Protein AF-A0AAN8U5T9-F1 (afdb_monomer_lite)

Organism: Solanum bulbocastanum (NCBI:txid147425)

Foldseek 3Di:
DLVVLLVQLADPALLSSLLSLVLLLVLLVLLLVLLVVQQVVLVVVDDVSNVVSLVVSLVVLVVVLVVLVVDVVSCVRCNSSSVSSSVNSNQLNPVPPCSVVVSVVVSVSSVVSSVVSSCCCPPVDHDALLVVLVVLLVVLVVLLVVVVVVCVVCVVVDLDDDDPVVVVVNVVSLCSLLPCLVVLVVSLNSNQSDAQDDPCGNPRVSVVSSVSSVVSNVSSVVVVVVVVVVVVVSVVVVVVVVVVVVD

InterPro domains:
  IPR020966 Aluminum-activated malate transporter [PF11744] (2-237)

Sequence (247 aa):
MAVLTVMVAFEYTAGATISKCLNIAFATALGVSLGIGAKYLAELCGKEGEPIILGFLVFILGALGTFTRFYPHMQRRYDYGCMFSVATFSLVTVSGDSYLELVKHRISTIMVSVATVMVISLVIRPVWAGKDLHNLIIANLEKLASFLDGFESEYFQAIGEVSKDEERGFLEAFKSVLGSKATEESLANFAWWEPANGPFRFNNPGKEYLKIGNLGRDCACHLHALSGHLKSKSKQCIKVSCFVHQN

Secondary structure (DSSP, 8-state):
-HHHHHHHH--SSHHHHHHHHHHHHHHHHHHHHHHHHHHHHHHHT-TTTHHHHHHHHHHHHHHHHHHHHH-HHHHHHHHHHHHHHHHHHHHHHHSGGGHHHHHHHHHHHHHHHHHHHHHIIIII-PPPHHHHHHHHHHHHHHHHHHHHHHHHHHHHH-SSPPPHHHHHHHHHHHHHHHHTHHHHHHHHHHTTSSPS-STTTT---HHHHHHHHHHHHHHHHHHHHHHHHHHHHHHHHHHHHHHHTT-

Structure (mmCIF, N/CA/C/O backbone):
data_AF-A0AAN8U5T9-F1
#
_entry.id   AF-A0AAN8U5T9-F1
#
loop_
_atom_site.group_PDB
_atom_site.id
_atom_site.type_symbol
_atom_site.label_atom_id
_atom_site.label_alt_id
_atom_site.label_comp_id
_atom_site.label_asym_id
_atom_site.label_entity_id
_atom_site.label_seq_id
_atom_site.pdbx_PDB_ins_code
_atom_site.Cartn_x
_atom_site.Cartn_y
_atom_site.Cartn_z
_atom_site.occupancy
_atom_site.B_iso_or_equiv
_atom_site.auth_seq_id
_atom_site.auth_comp_id
_atom_site.auth_asym_id
_atom_site.auth_atom_id
_atom_site.pdbx_PDB_model_num
ATOM 1 N N . MET A 1 1 ? -19.714 7.793 3.352 1.00 66.56 1 MET A N 1
ATOM 2 C CA . MET A 1 1 ? -18.635 6.853 3.736 1.00 66.56 1 MET A CA 1
ATOM 3 C C . MET A 1 1 ? -18.353 5.826 2.650 1.00 66.56 1 MET A C 1
ATOM 5 O O . MET A 1 1 ? -17.236 5.839 2.166 1.00 66.56 1 MET A O 1
ATOM 9 N N . ALA A 1 2 ? -19.334 5.031 2.198 1.00 76.19 2 ALA A N 1
ATOM 10 C CA . ALA A 1 2 ? -19.127 4.010 1.156 1.00 76.19 2 ALA A CA 1
ATOM 11 C C . ALA A 1 2 ? -18.393 4.530 -0.099 1.00 76.19 2 ALA A C 1
ATOM 13 O O . ALA A 1 2 ? -17.354 3.996 -0.463 1.00 76.19 2 ALA A O 1
ATOM 14 N N . VAL A 1 3 ? -18.859 5.636 -0.696 1.00 81.00 3 VAL A N 1
ATOM 15 C CA . VAL A 1 3 ? -18.236 6.230 -1.899 1.00 81.00 3 VAL A CA 1
ATOM 16 C C . VAL A 1 3 ? -16.777 6.642 -1.661 1.00 81.00 3 VAL A C 1
ATOM 18 O O . VAL A 1 3 ? -15.918 6.356 -2.487 1.00 81.00 3 VAL A O 1
ATOM 21 N N . LEU A 1 4 ? -16.472 7.248 -0.509 1.00 82.31 4 LEU A N 1
ATOM 22 C CA . LEU A 1 4 ? -15.102 7.638 -0.151 1.00 82.31 4 LEU A CA 1
ATOM 23 C C . LEU A 1 4 ? -14.209 6.410 0.060 1.00 82.31 4 LEU A C 1
ATOM 25 O O . LEU A 1 4 ? -13.066 6.403 -0.381 1.00 82.31 4 LEU A O 1
ATOM 29 N N . THR A 1 5 ? -14.728 5.355 0.694 1.00 83.06 5 THR A N 1
ATOM 30 C CA . THR A 1 5 ? -14.001 4.091 0.870 1.00 83.06 5 THR A CA 1
ATOM 31 C C . THR A 1 5 ? -13.710 3.432 -0.472 1.00 83.06 5 THR A C 1
ATOM 33 O O . THR A 1 5 ? -12.589 2.985 -0.677 1.00 83.06 5 THR A O 1
ATOM 36 N N . VAL A 1 6 ? -14.673 3.428 -1.398 1.00 81.75 6 VAL A N 1
ATOM 37 C CA . VAL A 1 6 ? -14.486 2.916 -2.763 1.00 81.75 6 VAL A CA 1
ATOM 38 C C . VAL A 1 6 ? -13.408 3.711 -3.499 1.00 81.75 6 VAL A C 1
ATOM 40 O O . VAL A 1 6 ? -12.468 3.115 -4.012 1.00 81.75 6 VAL A O 1
ATOM 43 N N . MET A 1 7 ? -13.492 5.046 -3.491 1.00 83.69 7 MET A N 1
ATOM 44 C CA . MET A 1 7 ? -12.503 5.915 -4.142 1.00 83.69 7 MET A CA 1
ATOM 45 C C . MET A 1 7 ? -11.089 5.738 -3.571 1.00 83.69 7 MET A C 1
ATOM 47 O O . MET A 1 7 ? -10.121 5.790 -4.318 1.00 83.69 7 MET A O 1
ATOM 51 N N . VAL A 1 8 ? -10.960 5.522 -2.258 1.00 82.44 8 VAL A N 1
ATOM 52 C CA . VAL A 1 8 ? -9.659 5.326 -1.592 1.00 82.44 8 VAL A CA 1
ATOM 53 C C . VAL A 1 8 ? -9.103 3.909 -1.795 1.00 82.44 8 VAL A C 1
ATOM 55 O O . VAL A 1 8 ? -7.883 3.729 -1.858 1.00 82.44 8 VAL A O 1
ATOM 58 N N . ALA A 1 9 ? -9.979 2.903 -1.863 1.00 81.19 9 ALA A N 1
ATOM 59 C CA . ALA A 1 9 ? -9.600 1.499 -2.002 1.00 81.19 9 ALA A CA 1
ATOM 60 C C . ALA A 1 9 ? -9.268 1.106 -3.446 1.00 81.19 9 ALA A C 1
ATOM 62 O O . ALA A 1 9 ? -8.463 0.197 -3.646 1.00 81.19 9 ALA A O 1
ATOM 63 N N . PHE A 1 10 ? -9.885 1.765 -4.430 1.00 83.31 10 PHE A N 1
ATOM 64 C CA . PHE A 1 10 ? -9.654 1.478 -5.839 1.00 83.31 10 PHE A CA 1
ATOM 65 C C . PHE A 1 10 ? -8.235 1.881 -6.249 1.00 83.31 10 PHE A C 1
ATOM 67 O O . PHE A 1 10 ? -7.798 3.009 -6.022 1.00 83.31 10 PHE A O 1
ATOM 74 N N . GLU A 1 11 ? -7.520 0.943 -6.856 1.00 87.31 11 GLU A N 1
ATOM 75 C CA . GLU A 1 11 ? -6.171 1.131 -7.370 1.00 87.31 11 GLU A CA 1
ATOM 76 C C . GLU A 1 11 ? -6.072 0.627 -8.804 1.00 87.31 11 GLU A C 1
ATOM 78 O O . GLU A 1 11 ? -6.889 -0.176 -9.255 1.00 87.31 11 GLU A O 1
ATOM 83 N N . TYR A 1 12 ? -5.047 1.098 -9.515 1.00 84.94 12 TYR A N 1
ATOM 84 C CA . TYR A 1 12 ? -4.864 0.766 -10.928 1.00 84.94 12 TYR A CA 1
ATOM 85 C C . TYR A 1 12 ? -4.621 -0.733 -11.155 1.00 84.94 12 TYR A C 1
ATOM 87 O O . TYR A 1 12 ? -5.159 -1.299 -12.102 1.00 84.94 12 TYR A O 1
ATOM 95 N N . THR A 1 13 ? -3.846 -1.385 -10.280 1.00 86.12 13 THR A N 1
ATOM 96 C CA . THR A 1 13 ? -3.567 -2.827 -10.371 1.00 86.12 13 THR A CA 1
ATOM 97 C C . THR A 1 13 ? -4.424 -3.636 -9.399 1.00 86.12 13 THR A C 1
ATOM 99 O O . THR A 1 13 ? -4.780 -3.182 -8.302 1.00 86.12 13 THR A O 1
ATOM 102 N N . ALA A 1 14 ? -4.726 -4.878 -9.780 1.00 87.62 14 ALA A N 1
ATOM 103 C CA . ALA A 1 14 ? -5.458 -5.823 -8.945 1.00 87.62 14 ALA A CA 1
ATOM 104 C C . ALA A 1 14 ? -4.719 -6.088 -7.623 1.00 87.62 14 ALA A C 1
ATOM 106 O O . ALA A 1 14 ? -5.323 -6.003 -6.553 1.00 87.62 14 ALA A O 1
ATOM 107 N N . GLY A 1 15 ? -3.403 -6.322 -7.673 1.00 86.62 15 GLY A N 1
ATOM 108 C CA . GLY A 1 15 ? -2.585 -6.553 -6.480 1.00 86.62 15 GLY A CA 1
ATOM 109 C C . GLY A 1 15 ? -2.566 -5.374 -5.501 1.00 86.62 15 GLY A C 1
ATOM 110 O O . GLY A 1 15 ? -2.714 -5.566 -4.291 1.00 86.62 15 GLY A O 1
ATOM 111 N N . ALA A 1 16 ? -2.453 -4.140 -6.005 1.00 88.19 16 ALA A N 1
ATOM 112 C CA . ALA A 1 16 ? -2.521 -2.941 -5.167 1.00 88.19 16 ALA A CA 1
ATOM 113 C C . ALA A 1 16 ? -3.902 -2.779 -4.521 1.00 88.19 16 ALA A C 1
ATOM 115 O O . ALA A 1 16 ? -3.993 -2.502 -3.321 1.00 88.19 16 ALA A O 1
ATOM 116 N N . THR A 1 17 ? -4.965 -3.033 -5.289 1.00 90.00 17 THR A N 1
ATOM 117 C CA . THR A 1 17 ? -6.346 -2.997 -4.794 1.00 90.00 17 THR A CA 1
ATOM 118 C C . THR A 1 17 ? -6.545 -4.002 -3.659 1.00 90.00 17 THR A C 1
ATOM 120 O O . THR A 1 17 ? -7.049 -3.637 -2.596 1.00 90.00 17 THR A O 1
ATOM 123 N N . ILE A 1 18 ? -6.106 -5.255 -3.839 1.00 88.44 18 ILE A N 1
ATOM 124 C CA . ILE A 1 18 ? -6.216 -6.312 -2.821 1.00 88.44 18 ILE A CA 1
ATOM 125 C C . ILE A 1 18 ? -5.456 -5.922 -1.554 1.00 88.44 18 ILE A C 1
ATOM 127 O O . ILE A 1 18 ? -6.021 -5.968 -0.460 1.00 88.44 18 ILE A O 1
ATOM 131 N N . SER A 1 19 ? -4.195 -5.499 -1.689 1.00 88.31 19 SER A N 1
ATOM 132 C CA . SER A 1 19 ? -3.374 -5.106 -0.542 1.00 88.31 19 SER A CA 1
ATOM 133 C C . SER A 1 19 ? -4.008 -3.956 0.248 1.00 88.31 19 SER A C 1
ATOM 135 O O . SER A 1 19 ? -4.068 -4.017 1.479 1.00 88.31 19 SER A O 1
ATOM 137 N N . LYS A 1 20 ? -4.542 -2.934 -0.436 1.00 88.12 20 LYS A N 1
ATOM 138 C CA . LYS A 1 20 ? -5.248 -1.825 0.218 1.00 88.12 20 LYS A CA 1
ATOM 139 C C . LYS A 1 20 ? -6.544 -2.265 0.884 1.00 88.12 20 LYS A C 1
ATOM 141 O O . LYS A 1 20 ? -6.788 -1.885 2.026 1.00 88.12 20 LYS A O 1
ATOM 146 N N . CYS A 1 21 ? -7.355 -3.068 0.202 1.00 88.88 21 CYS A N 1
ATOM 147 C CA . CYS A 1 21 ? -8.607 -3.591 0.739 1.00 88.88 21 CYS A CA 1
ATOM 148 C C . CYS A 1 21 ? -8.380 -4.396 2.026 1.00 88.88 21 CYS A C 1
ATOM 150 O O . CYS A 1 21 ? -9.078 -4.182 3.017 1.00 88.88 21 CYS A O 1
ATOM 152 N N . LEU A 1 22 ? -7.361 -5.261 2.043 1.00 88.38 22 LEU A N 1
ATOM 153 C CA . LEU A 1 22 ? -6.972 -6.017 3.234 1.00 88.38 22 LEU A CA 1
ATOM 154 C C . LEU A 1 22 ? -6.489 -5.102 4.363 1.00 88.38 22 LEU A C 1
ATOM 156 O O . LEU A 1 22 ? -6.874 -5.303 5.513 1.00 88.38 22 LEU A O 1
ATOM 160 N N . ASN A 1 23 ? -5.704 -4.070 4.047 1.00 89.50 23 ASN A N 1
ATOM 161 C CA . ASN A 1 23 ? -5.255 -3.096 5.042 1.00 89.50 23 ASN A CA 1
ATOM 162 C C . ASN A 1 23 ? -6.437 -2.320 5.654 1.00 89.50 23 ASN A C 1
ATOM 164 O O . ASN A 1 23 ? -6.498 -2.149 6.867 1.00 89.50 23 ASN A O 1
ATOM 168 N N . ILE A 1 24 ? -7.420 -1.910 4.842 1.00 89.06 24 ILE A N 1
ATOM 169 C CA . ILE A 1 24 ? -8.645 -1.241 5.312 1.00 89.06 24 ILE A CA 1
ATOM 170 C C . ILE A 1 24 ? -9.467 -2.175 6.208 1.00 89.06 24 ILE A C 1
ATOM 172 O O . ILE A 1 24 ? -9.926 -1.756 7.274 1.00 89.06 24 ILE A O 1
ATOM 176 N N . ALA A 1 25 ? -9.642 -3.436 5.805 1.00 89.31 25 ALA A N 1
ATOM 177 C CA . ALA A 1 25 ? -10.374 -4.425 6.591 1.00 89.31 25 ALA A CA 1
ATOM 178 C C . ALA A 1 25 ? -9.693 -4.677 7.947 1.00 89.31 25 ALA A C 1
ATOM 180 O O . ALA A 1 25 ? -10.347 -4.605 8.989 1.00 89.31 25 ALA A O 1
ATOM 181 N N . PHE A 1 26 ? -8.373 -4.881 7.946 1.00 89.81 26 PHE A N 1
ATOM 182 C CA . PHE A 1 26 ? -7.585 -5.089 9.159 1.00 89.81 26 PHE A CA 1
ATOM 183 C C . PHE A 1 26 ? -7.597 -3.860 10.075 1.00 89.81 26 PHE A C 1
ATOM 185 O O . PHE A 1 26 ? -7.861 -3.980 11.268 1.00 89.81 26 PHE A O 1
ATOM 192 N N . ALA A 1 27 ? -7.405 -2.663 9.520 1.00 90.38 27 ALA A N 1
ATOM 193 C CA . ALA A 1 27 ? -7.486 -1.409 10.262 1.00 90.38 27 ALA A CA 1
ATOM 194 C C . ALA A 1 27 ? -8.861 -1.184 10.902 1.00 90.38 27 ALA A C 1
ATOM 196 O O . ALA A 1 27 ? -8.955 -0.712 12.031 1.00 90.38 27 ALA A O 1
ATOM 197 N N . THR A 1 28 ? -9.935 -1.531 10.193 1.00 90.12 28 THR A N 1
ATOM 198 C CA . THR A 1 28 ? -11.297 -1.424 10.728 1.00 90.12 28 THR A CA 1
ATOM 199 C C . THR A 1 28 ? -11.499 -2.409 11.875 1.00 90.12 28 THR A C 1
ATOM 201 O O . THR A 1 28 ? -12.023 -2.021 12.916 1.00 90.12 28 THR A O 1
ATOM 204 N N . ALA A 1 29 ? -11.041 -3.656 11.723 1.00 91.00 29 ALA A N 1
ATOM 205 C CA . ALA A 1 29 ? -11.097 -4.657 12.784 1.00 91.00 29 ALA A CA 1
ATOM 206 C C . ALA A 1 29 ? -10.310 -4.214 14.030 1.00 91.00 29 ALA A C 1
ATOM 208 O O . ALA A 1 29 ? -10.831 -4.314 15.139 1.00 91.00 29 ALA A O 1
ATOM 209 N N . LEU A 1 30 ? -9.110 -3.652 13.842 1.00 91.94 30 LEU A N 1
ATOM 210 C CA . LEU A 1 30 ? -8.310 -3.060 14.918 1.00 91.94 30 LEU A CA 1
ATOM 211 C C . LEU A 1 30 ? -9.012 -1.873 15.586 1.00 91.94 30 LEU A C 1
ATOM 213 O O . LEU A 1 30 ? -9.047 -1.785 16.807 1.00 91.94 30 LEU A O 1
ATOM 217 N N . GLY A 1 31 ? -9.603 -0.966 14.808 1.00 91.62 31 GLY A N 1
ATOM 218 C CA . GLY A 1 31 ? -10.331 0.177 15.356 1.00 91.62 31 GLY A CA 1
ATOM 219 C C . GLY A 1 31 ? -11.540 -0.248 16.194 1.00 91.62 31 GLY A C 1
ATOM 220 O O . GLY A 1 31 ? -11.782 0.320 17.257 1.00 91.62 31 GLY A O 1
ATOM 221 N N . VAL A 1 32 ? -12.274 -1.277 15.752 1.00 91.38 32 VAL A N 1
ATOM 222 C CA . VAL A 1 32 ? -13.394 -1.852 16.514 1.00 91.38 32 VAL A CA 1
ATOM 223 C C . VAL A 1 32 ? -12.903 -2.537 17.785 1.00 91.38 32 VAL A C 1
ATOM 225 O O . VAL A 1 32 ? -13.453 -2.272 18.851 1.00 91.38 32 VAL A O 1
ATOM 228 N N . SER A 1 33 ? -11.874 -3.388 17.701 1.00 91.50 33 SER A N 1
ATOM 229 C CA . SER A 1 33 ? -11.367 -4.120 18.867 1.00 91.50 33 SER A CA 1
ATOM 230 C C . SER A 1 33 ? -10.808 -3.178 19.932 1.00 91.50 33 SER A C 1
ATOM 232 O O . SER A 1 33 ? -11.150 -3.313 21.106 1.00 91.50 33 SER A O 1
ATOM 234 N N . LEU A 1 34 ? -10.035 -2.167 19.523 1.00 92.69 34 LEU A N 1
ATOM 235 C CA . LEU A 1 34 ? -9.547 -1.118 20.415 1.00 92.69 34 LEU A CA 1
ATOM 236 C C . LEU A 1 34 ? -10.698 -0.304 21.008 1.00 92.69 34 LEU A C 1
ATOM 238 O O . LEU A 1 34 ? -10.659 0.020 22.189 1.00 92.69 34 LEU A O 1
ATOM 242 N N . GLY A 1 35 ? -11.731 0.009 20.220 1.00 91.94 35 GLY A N 1
ATOM 243 C CA . GLY A 1 35 ? -12.882 0.781 20.689 1.00 91.94 35 GLY A CA 1
ATOM 244 C C . GLY A 1 35 ? -13.694 0.043 21.753 1.00 91.94 35 GLY A C 1
ATOM 245 O O . GLY A 1 35 ? -14.070 0.636 22.762 1.00 91.94 35 GLY A O 1
ATOM 246 N N . ILE A 1 36 ? -13.918 -1.260 21.562 1.00 90.25 36 ILE A N 1
ATOM 247 C CA . ILE A 1 36 ? -14.575 -2.122 22.556 1.00 90.25 36 ILE A CA 1
ATOM 248 C C . ILE A 1 36 ? -13.698 -2.244 23.809 1.00 90.25 36 ILE A C 1
ATOM 250 O O . ILE A 1 36 ? -14.197 -2.089 24.920 1.00 90.25 36 ILE A O 1
ATOM 254 N N . GLY A 1 37 ? -12.387 -2.452 23.640 1.00 90.88 37 GLY A N 1
ATOM 255 C CA . GLY A 1 37 ? -11.441 -2.503 24.757 1.00 90.88 37 GLY A CA 1
ATOM 256 C C . GLY A 1 37 ? -11.395 -1.200 25.561 1.00 90.88 37 GLY A C 1
ATOM 257 O O . GLY A 1 37 ? -11.361 -1.237 26.786 1.00 90.88 37 GLY A O 1
ATOM 258 N N . ALA A 1 38 ? -11.464 -0.048 24.891 1.00 92.12 38 ALA A N 1
ATOM 259 C CA . ALA A 1 38 ? -11.515 1.258 25.540 1.00 92.12 38 ALA A CA 1
ATOM 260 C C . ALA A 1 38 ? -12.785 1.444 26.376 1.00 92.12 38 ALA A C 1
ATOM 262 O O . ALA A 1 38 ? -12.697 1.966 27.483 1.00 92.12 38 ALA A O 1
ATOM 263 N N . LYS A 1 39 ? -13.943 0.986 25.885 1.00 89.38 39 LYS A N 1
ATOM 264 C CA . LYS A 1 39 ? -15.188 1.006 26.666 1.00 89.38 39 LYS A CA 1
ATOM 265 C C . LYS A 1 39 ? -15.117 0.111 27.888 1.00 89.38 39 LYS A C 1
ATOM 267 O O . LYS A 1 39 ? -15.404 0.573 28.982 1.00 89.38 39 LYS A O 1
ATOM 272 N N . TYR A 1 40 ? -14.640 -1.117 27.710 1.00 89.75 40 TYR A N 1
ATOM 273 C CA . TYR A 1 40 ? -14.441 -2.035 28.825 1.00 89.75 40 TYR A CA 1
ATOM 274 C C . TYR A 1 40 ? -13.520 -1.428 29.897 1.00 89.75 40 TYR A C 1
ATOM 276 O O . TYR A 1 40 ? -13.840 -1.448 31.079 1.00 89.75 40 TYR A O 1
ATOM 284 N N . LEU A 1 41 ? -12.405 -0.809 29.492 1.00 90.19 41 LEU A N 1
ATOM 285 C CA . LEU A 1 41 ? -11.508 -0.110 30.419 1.00 90.19 41 LEU A CA 1
ATOM 286 C C . LEU A 1 41 ? -12.175 1.084 31.115 1.00 90.19 41 LEU A C 1
ATOM 288 O O . LEU A 1 41 ? -11.926 1.310 32.295 1.00 90.19 41 LEU A O 1
ATOM 292 N N . ALA A 1 42 ? -13.003 1.845 30.402 1.00 89.44 42 ALA A N 1
ATOM 293 C CA . ALA A 1 42 ? -13.694 3.001 30.956 1.00 89.44 42 ALA A CA 1
ATOM 294 C C . ALA A 1 42 ? -14.776 2.592 31.976 1.00 89.44 42 ALA A C 1
ATOM 296 O O . ALA A 1 42 ? -14.883 3.220 33.028 1.00 89.44 42 ALA A O 1
ATOM 297 N N . GLU A 1 43 ? -15.494 1.492 31.722 1.00 87.69 43 GLU A N 1
ATOM 298 C CA . GLU A 1 43 ? -16.472 0.901 32.648 1.00 87.69 43 GLU A CA 1
ATOM 299 C C . GLU A 1 43 ? -15.825 0.476 33.978 1.00 87.69 43 GLU A C 1
ATOM 301 O O . GLU A 1 43 ? -16.407 0.690 35.045 1.00 87.69 43 GLU A O 1
ATOM 306 N N . LEU A 1 44 ? -14.593 -0.055 33.946 1.00 88.75 44 LEU A N 1
ATOM 307 C CA . LEU A 1 44 ? -13.845 -0.430 35.156 1.00 88.75 44 LEU A CA 1
ATOM 308 C C . LEU A 1 44 ? -13.531 0.765 36.073 1.00 88.75 44 LEU A C 1
ATOM 310 O O . LEU A 1 44 ? -13.318 0.579 37.271 1.00 88.75 44 LEU A O 1
ATOM 314 N N . CYS A 1 45 ? -13.492 1.982 35.535 1.00 85.31 45 CYS A N 1
ATOM 315 C CA . CYS A 1 45 ? -13.131 3.189 36.278 1.00 85.31 45 CYS A CA 1
ATOM 316 C C . CYS A 1 45 ? -14.335 3.973 36.818 1.00 85.31 45 CYS A C 1
ATOM 318 O O . CYS A 1 45 ? -14.154 5.017 37.447 1.00 85.31 45 CYS A O 1
ATOM 320 N N . GLY A 1 46 ? -15.550 3.454 36.628 1.00 85.19 46 GLY A N 1
ATOM 321 C CA . GLY A 1 46 ? -16.779 4.034 37.159 1.00 85.19 46 GLY A CA 1
ATOM 322 C C . GLY A 1 46 ? -17.301 5.241 36.370 1.00 85.19 46 GLY A C 1
ATOM 323 O O . GLY A 1 46 ? -16.623 5.820 35.525 1.00 85.19 46 GLY A O 1
ATOM 324 N N . LYS A 1 47 ? -18.540 5.641 36.680 1.00 80.81 47 LYS A N 1
ATOM 325 C CA . LYS A 1 47 ? -19.339 6.592 35.879 1.00 80.81 47 LYS A CA 1
ATOM 326 C C . LYS A 1 47 ? -18.743 8.000 35.759 1.00 80.81 47 LYS A C 1
ATOM 328 O O . LYS A 1 47 ? -18.962 8.664 34.753 1.00 80.81 47 LYS A O 1
ATOM 333 N N . GLU A 1 48 ? -18.009 8.466 36.769 1.00 82.94 48 GLU A N 1
ATOM 334 C CA . GLU A 1 48 ? -17.359 9.787 36.726 1.00 82.94 48 GLU A CA 1
ATOM 335 C C . GLU A 1 48 ? -16.028 9.762 35.953 1.00 82.94 48 GLU A C 1
ATOM 337 O O . GLU A 1 48 ? -15.656 10.756 35.330 1.00 82.94 48 GLU A O 1
ATOM 342 N N . GLY A 1 49 ? -15.322 8.623 35.953 1.00 83.88 49 GLY A N 1
ATOM 343 C CA . GLY A 1 49 ? -14.033 8.447 35.273 1.00 83.88 49 GLY A CA 1
ATOM 344 C C . GLY A 1 49 ? -14.146 8.020 33.806 1.00 83.88 49 GLY A C 1
ATOM 345 O O . GLY A 1 49 ? -13.229 8.266 33.020 1.00 83.88 49 GLY A O 1
ATOM 346 N N . GLU A 1 50 ? -15.275 7.426 33.419 1.00 86.00 50 GLU A N 1
ATOM 347 C CA . GLU A 1 50 ? -15.548 6.919 32.071 1.00 86.00 50 GLU A CA 1
ATOM 348 C C . GLU A 1 50 ? -15.278 7.947 30.944 1.00 86.00 50 GLU A C 1
ATOM 350 O O . GLU A 1 50 ? -14.461 7.656 30.059 1.00 86.00 50 GLU A O 1
ATOM 355 N N . PRO A 1 51 ? -15.851 9.173 30.956 1.00 87.69 51 PRO A N 1
ATOM 356 C CA . PRO A 1 51 ? -15.620 10.140 29.879 1.00 87.69 51 PRO A CA 1
ATOM 357 C C . PRO A 1 51 ? -14.176 10.662 29.844 1.00 87.69 51 PRO A C 1
ATOM 359 O O . PRO A 1 51 ? -13.659 10.971 28.767 1.00 87.69 51 PRO A O 1
ATOM 362 N N . ILE A 1 52 ? -13.505 10.732 30.999 1.00 89.00 52 ILE A N 1
ATOM 363 C CA . ILE A 1 52 ? -12.118 11.205 31.110 1.00 89.00 52 ILE A CA 1
ATOM 364 C C . ILE A 1 52 ? -11.175 10.210 30.426 1.00 89.00 52 ILE A C 1
ATOM 366 O O . ILE A 1 52 ? -10.317 10.603 29.632 1.00 89.00 52 ILE A O 1
ATOM 370 N N . ILE A 1 53 ? -11.363 8.913 30.678 1.00 90.25 53 ILE A N 1
ATOM 371 C CA . ILE A 1 53 ? -10.524 7.852 30.109 1.00 90.25 53 ILE A CA 1
ATOM 372 C C . ILE A 1 53 ? -10.778 7.688 28.616 1.00 90.25 53 ILE A C 1
ATOM 374 O O . ILE A 1 53 ? -9.822 7.600 27.846 1.00 90.25 53 ILE A O 1
ATOM 378 N N . LEU A 1 54 ? -12.041 7.702 28.179 1.00 90.50 54 LEU A N 1
ATOM 379 C CA . LEU A 1 54 ? -12.366 7.644 26.752 1.00 90.50 54 LEU A CA 1
ATOM 380 C C . LEU A 1 54 ? -11.757 8.831 25.997 1.00 90.50 54 LEU A C 1
ATOM 382 O O . LEU A 1 54 ? -11.138 8.636 24.950 1.00 90.50 54 LEU A O 1
ATOM 386 N N . GLY A 1 55 ? -11.869 10.045 26.548 1.00 89.94 55 GLY A N 1
ATOM 387 C CA . GLY A 1 55 ? -11.249 11.241 25.981 1.00 89.94 55 GLY A CA 1
ATOM 388 C C . GLY A 1 55 ? -9.727 11.121 25.885 1.00 89.94 55 GLY A C 1
ATOM 389 O O . GLY A 1 55 ? -9.152 11.394 24.829 1.00 89.94 55 GLY A O 1
ATOM 390 N N . PHE A 1 56 ? -9.079 10.637 26.947 1.00 91.44 56 PHE A N 1
ATOM 391 C CA . PHE A 1 56 ? -7.636 10.403 26.959 1.00 91.44 56 PHE A CA 1
ATOM 392 C C . PHE A 1 56 ? -7.208 9.373 25.902 1.00 91.44 56 PHE A C 1
ATOM 394 O O . PHE A 1 56 ? -6.274 9.623 25.143 1.00 91.44 56 PHE A O 1
ATOM 401 N N . LEU A 1 57 ? -7.916 8.247 25.777 1.00 92.12 57 LEU A N 1
ATOM 402 C CA . LEU A 1 57 ? -7.600 7.214 24.785 1.00 92.12 57 LEU A CA 1
ATOM 403 C C . LEU A 1 57 ? -7.788 7.710 23.343 1.00 92.12 57 LEU A C 1
ATOM 405 O O . LEU A 1 57 ? -6.933 7.451 22.495 1.00 92.12 57 LEU A O 1
ATOM 409 N N . VAL A 1 58 ? -8.857 8.465 23.062 1.00 91.88 58 VAL A N 1
ATOM 410 C CA . VAL A 1 58 ? -9.066 9.112 21.751 1.00 91.88 58 VAL A CA 1
ATOM 411 C C . VAL A 1 58 ? -7.950 10.100 21.444 1.00 91.88 58 VAL A C 1
ATOM 413 O O . VAL A 1 58 ? -7.441 10.108 20.322 1.00 91.88 58 VAL A O 1
ATOM 416 N N . PHE A 1 59 ? -7.529 10.890 22.431 1.00 91.31 59 PHE A N 1
ATOM 417 C CA . PHE A 1 59 ? -6.433 11.834 22.265 1.00 91.31 59 PHE A CA 1
ATOM 418 C C . PHE A 1 59 ? -5.111 11.127 21.946 1.00 91.31 59 PHE A C 1
ATOM 420 O O . PHE A 1 59 ? -4.452 11.486 20.972 1.00 91.31 59 PHE A O 1
ATOM 427 N N . ILE A 1 60 ? -4.749 10.084 22.700 1.00 91.56 60 ILE A N 1
ATOM 428 C CA . ILE A 1 60 ? -3.522 9.311 22.462 1.00 91.56 60 ILE A CA 1
ATOM 429 C C . ILE A 1 60 ? -3.544 8.652 21.081 1.00 91.56 60 ILE A C 1
ATOM 431 O O . ILE A 1 60 ? -2.562 8.747 20.345 1.00 91.56 60 ILE A O 1
ATOM 435 N N . LEU A 1 61 ? -4.659 8.028 20.690 1.00 90.25 61 LEU A N 1
ATOM 436 C CA . LEU A 1 61 ? -4.762 7.363 19.391 1.00 90.25 61 LEU A CA 1
ATOM 437 C C . LEU A 1 61 ? -4.734 8.365 18.224 1.00 90.25 61 LEU A C 1
ATOM 439 O O . LEU A 1 61 ? -4.098 8.107 17.201 1.00 90.25 61 LEU A O 1
ATOM 443 N N . GLY A 1 62 ? -5.369 9.528 18.384 1.00 88.69 62 GLY A N 1
ATOM 444 C CA . GLY A 1 62 ? -5.315 10.623 17.413 1.00 88.69 62 GLY A CA 1
ATOM 445 C C . GLY A 1 62 ? -3.921 11.245 17.296 1.00 88.69 62 GLY A C 1
ATOM 446 O O . GLY A 1 62 ? -3.444 11.499 16.186 1.00 88.69 62 GLY A O 1
ATOM 447 N N . ALA A 1 63 ? -3.228 11.430 18.422 1.00 89.19 63 ALA A N 1
ATOM 448 C CA . ALA A 1 63 ? -1.849 11.904 18.450 1.00 89.19 63 ALA A CA 1
ATOM 449 C C . ALA A 1 63 ? -0.918 10.908 17.748 1.00 89.19 63 ALA A C 1
ATOM 451 O O . ALA A 1 63 ? -0.183 11.303 16.846 1.00 89.19 63 ALA A O 1
ATOM 452 N N . LEU A 1 64 ? -1.014 9.613 18.077 1.00 86.94 64 LEU A N 1
ATOM 453 C CA . LEU A 1 64 ? -0.289 8.534 17.397 1.00 86.94 64 LEU A CA 1
ATOM 454 C C . LEU A 1 64 ? -0.543 8.549 15.889 1.00 86.94 64 LEU A C 1
ATOM 456 O O . LEU A 1 64 ? 0.409 8.498 15.112 1.00 86.94 64 LEU A O 1
ATOM 460 N N . GLY A 1 65 ? -1.802 8.687 15.466 1.00 83.44 65 GLY A N 1
ATOM 461 C CA . GLY A 1 65 ? -2.130 8.787 14.047 1.00 83.44 65 GLY A CA 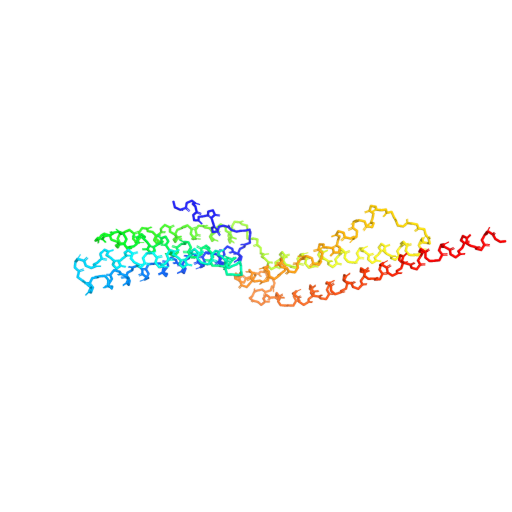1
ATOM 462 C C . GLY A 1 65 ? -1.484 9.994 13.375 1.00 83.44 65 GLY A C 1
ATOM 463 O O . GLY A 1 65 ? -0.893 9.865 12.305 1.00 83.44 65 GLY A O 1
ATOM 464 N N . THR A 1 66 ? -1.473 11.143 14.044 1.00 84.00 66 THR A N 1
ATOM 465 C CA . THR A 1 66 ? -0.789 12.344 13.547 1.00 84.00 66 THR A CA 1
ATOM 466 C C . THR A 1 66 ? 0.730 12.140 13.479 1.00 84.00 66 THR A C 1
ATOM 468 O O . THR A 1 66 ? 1.359 12.531 12.497 1.00 84.00 66 THR A O 1
ATOM 471 N N . PHE A 1 67 ? 1.325 11.449 14.458 1.00 83.56 67 PHE A N 1
ATOM 472 C CA . PHE A 1 67 ? 2.745 11.088 14.447 1.00 83.56 67 PHE A CA 1
ATOM 473 C C . PHE A 1 67 ? 3.124 10.191 13.267 1.00 83.56 67 PHE A C 1
ATOM 475 O O . PHE A 1 67 ? 4.189 10.392 12.683 1.00 83.56 67 PHE A O 1
ATOM 482 N N . THR A 1 68 ? 2.254 9.263 12.844 1.00 79.94 68 THR A N 1
ATOM 483 C CA . THR A 1 68 ? 2.537 8.437 11.654 1.00 79.94 68 THR A CA 1
ATOM 484 C C . THR A 1 68 ? 2.714 9.267 10.379 1.00 79.94 68 THR A C 1
ATOM 486 O O . THR A 1 68 ? 3.488 8.880 9.502 1.00 79.94 68 THR A O 1
ATOM 489 N N . ARG A 1 69 ? 2.084 10.448 10.305 1.00 72.88 69 ARG A N 1
ATOM 490 C CA . ARG A 1 69 ? 2.186 11.372 9.168 1.00 72.88 69 ARG A CA 1
ATO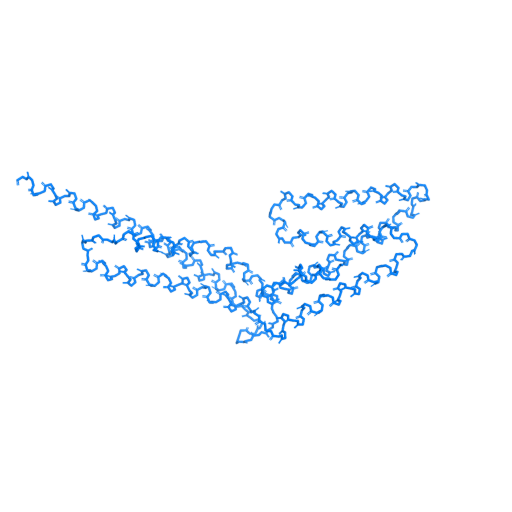M 491 C C . ARG A 1 69 ? 3.510 12.136 9.124 1.00 72.88 69 ARG A C 1
ATOM 493 O O . ARG A 1 69 ? 3.930 12.552 8.049 1.00 72.88 69 ARG A O 1
ATOM 500 N N . PHE A 1 70 ? 4.186 12.299 10.261 1.00 79.69 70 PHE A N 1
ATOM 501 C CA . PHE A 1 70 ? 5.498 12.952 10.318 1.00 79.69 70 PHE A CA 1
ATOM 502 C C . PHE A 1 70 ? 6.644 12.041 9.858 1.00 79.69 70 PHE A C 1
ATOM 504 O O . PHE A 1 70 ? 7.726 12.540 9.555 1.00 79.69 70 PHE A O 1
ATOM 511 N N . TYR A 1 71 ? 6.425 10.723 9.772 1.00 74.56 71 TYR A N 1
ATOM 512 C CA . TYR A 1 71 ? 7.446 9.763 9.356 1.00 74.56 71 TYR A CA 1
ATOM 513 C C . TYR A 1 71 ? 7.164 9.239 7.932 1.00 74.56 71 TYR A C 1
ATOM 515 O O . TYR A 1 71 ? 6.411 8.273 7.766 1.00 74.56 71 TYR A O 1
ATOM 523 N N . PRO A 1 72 ? 7.777 9.819 6.877 1.00 59.69 72 PRO A N 1
ATOM 524 C CA . PRO A 1 72 ? 7.431 9.530 5.478 1.00 59.69 72 PRO A CA 1
ATOM 525 C C . PRO A 1 72 ? 7.647 8.061 5.081 1.00 59.69 72 PRO A C 1
ATOM 527 O O . PRO A 1 72 ? 6.947 7.536 4.214 1.00 59.69 72 PRO A O 1
ATOM 530 N N . HIS A 1 73 ? 8.564 7.358 5.755 1.00 60.59 73 HIS A N 1
ATOM 531 C CA . HIS A 1 73 ? 8.776 5.924 5.545 1.00 60.59 73 HIS A CA 1
ATOM 532 C C . HIS A 1 73 ? 7.566 5.079 5.999 1.00 60.59 73 HIS A C 1
ATOM 534 O O . HIS A 1 73 ? 7.232 4.082 5.355 1.00 60.59 73 HIS A O 1
ATOM 540 N N . MET A 1 74 ? 6.887 5.454 7.088 1.00 57.38 74 MET A N 1
ATOM 541 C CA . MET A 1 74 ? 5.707 4.729 7.587 1.00 57.38 74 MET A CA 1
ATOM 542 C C . MET A 1 74 ? 4.414 5.193 6.907 1.00 57.38 74 MET A C 1
ATOM 544 O O . MET A 1 74 ? 3.494 4.394 6.709 1.00 57.38 74 MET A O 1
ATOM 548 N N . GLN A 1 75 ? 4.377 6.456 6.480 1.00 60.16 75 GLN A N 1
ATOM 549 C CA . GLN A 1 75 ? 3.223 7.094 5.854 1.00 60.16 75 GLN A CA 1
ATOM 550 C C . GLN A 1 75 ? 2.715 6.319 4.629 1.00 60.16 75 GLN A C 1
ATOM 552 O O . GLN A 1 75 ? 1.533 6.003 4.524 1.00 60.16 75 GLN A O 1
ATOM 557 N N . ARG A 1 76 ? 3.608 5.920 3.717 1.00 59.59 76 ARG A N 1
ATOM 558 C CA . ARG A 1 76 ? 3.204 5.336 2.426 1.00 59.59 76 ARG A CA 1
ATOM 559 C C . ARG A 1 76 ? 2.428 4.017 2.545 1.00 59.59 76 ARG A C 1
ATOM 561 O O . ARG A 1 76 ? 1.705 3.657 1.621 1.00 59.59 76 ARG A O 1
ATOM 568 N N . ARG A 1 77 ? 2.582 3.293 3.660 1.00 62.78 77 ARG A N 1
ATOM 569 C CA . ARG A 1 77 ? 1.987 1.961 3.863 1.00 62.78 77 ARG A CA 1
ATOM 570 C C . ARG A 1 77 ? 0.861 1.947 4.897 1.00 62.78 77 ARG A C 1
ATOM 572 O O . ARG A 1 77 ? -0.065 1.151 4.755 1.00 62.78 77 ARG A O 1
ATOM 579 N N . TYR A 1 78 ? 0.920 2.819 5.905 1.00 66.75 78 TYR A N 1
ATOM 580 C CA . TYR A 1 78 ? 0.014 2.760 7.056 1.00 66.75 78 TYR A CA 1
ATOM 581 C C . TYR A 1 78 ? -0.898 3.976 7.225 1.00 66.75 78 TYR A C 1
ATOM 583 O O . TYR A 1 78 ? -1.860 3.857 7.973 1.00 66.75 78 TYR A O 1
ATOM 591 N N . ASP A 1 79 ? -0.674 5.096 6.528 1.00 76.31 79 ASP A N 1
ATOM 592 C CA . ASP A 1 79 ? -1.453 6.336 6.724 1.00 76.31 79 ASP A CA 1
ATOM 593 C C . ASP A 1 79 ? -2.961 6.104 6.515 1.00 76.31 79 ASP A C 1
ATOM 595 O O . ASP A 1 79 ? -3.788 6.427 7.369 1.00 76.31 79 ASP A O 1
ATOM 599 N N . TYR A 1 80 ? -3.320 5.388 5.444 1.00 76.81 80 TYR A N 1
ATOM 600 C CA . TYR A 1 80 ? -4.708 5.001 5.180 1.00 76.81 80 TYR A CA 1
ATOM 601 C C . TYR A 1 80 ? -5.285 4.103 6.281 1.00 76.81 80 TYR A C 1
ATOM 603 O O . TYR A 1 80 ? -6.366 4.378 6.799 1.00 76.81 80 TYR A O 1
ATOM 611 N N . GLY A 1 81 ? -4.565 3.047 6.672 1.00 83.50 81 GLY A N 1
ATOM 612 C CA . GLY A 1 81 ? -5.008 2.136 7.730 1.00 83.50 81 GLY A CA 1
ATOM 613 C C . GLY A 1 81 ? -5.174 2.856 9.070 1.00 83.50 81 GLY A C 1
ATOM 614 O O . GLY A 1 81 ? -6.176 2.677 9.756 1.00 83.50 81 GLY A O 1
ATOM 615 N N . CYS A 1 82 ? -4.251 3.752 9.413 1.00 83.81 82 CYS A N 1
ATOM 616 C CA . CYS A 1 82 ? -4.326 4.543 10.630 1.00 83.81 82 CYS A CA 1
ATOM 617 C C . CYS A 1 82 ? -5.565 5.449 10.639 1.00 83.81 82 CYS A C 1
ATOM 619 O O . CYS A 1 82 ? -6.315 5.438 11.614 1.00 83.81 82 CYS A O 1
ATOM 621 N N . MET A 1 83 ? -5.854 6.138 9.528 1.00 85.25 83 MET A N 1
ATOM 622 C CA . MET A 1 83 ? -7.054 6.971 9.396 1.00 85.25 83 MET A CA 1
ATOM 623 C C . MET A 1 83 ? -8.342 6.163 9.617 1.00 85.25 83 MET A C 1
ATOM 625 O O . MET A 1 83 ? -9.215 6.583 10.377 1.00 85.25 83 MET A O 1
ATOM 629 N N . PHE A 1 84 ? -8.460 4.984 8.994 1.00 87.62 84 PHE A N 1
ATOM 630 C CA . PHE A 1 84 ? -9.627 4.113 9.174 1.00 87.62 84 PHE A CA 1
ATOM 631 C C . PHE A 1 84 ? -9.724 3.552 10.596 1.00 87.62 84 PHE A C 1
ATOM 633 O O . PHE A 1 84 ? -10.826 3.514 11.149 1.00 87.62 84 PHE A O 1
ATOM 640 N N . SER A 1 85 ? -8.600 3.165 11.203 1.00 88.69 85 SER A N 1
ATOM 641 C CA . SER A 1 85 ? -8.548 2.665 12.579 1.00 88.69 85 SER A CA 1
ATOM 642 C C . SER A 1 85 ? -8.976 3.739 13.577 1.00 88.69 85 SER A C 1
ATOM 644 O O . SER A 1 85 ? -9.912 3.509 14.338 1.00 88.69 85 SER A O 1
ATOM 646 N N . VAL A 1 86 ? -8.372 4.933 13.529 1.00 89.94 86 VAL A N 1
ATOM 647 C CA . VAL A 1 86 ? -8.712 6.065 14.412 1.00 89.94 86 VAL A CA 1
ATOM 648 C C . VAL A 1 86 ? -10.170 6.471 14.225 1.00 89.94 86 VAL A C 1
ATOM 650 O O . VAL A 1 86 ? -10.911 6.557 15.198 1.00 89.94 86 VAL A O 1
ATOM 653 N N . ALA A 1 87 ? -10.632 6.630 12.982 1.00 88.81 87 ALA A N 1
ATOM 654 C CA . ALA A 1 87 ? -12.018 7.005 12.726 1.00 88.81 87 ALA A CA 1
ATOM 655 C C . ALA A 1 87 ? -13.015 5.951 13.233 1.00 88.81 87 ALA A C 1
ATOM 657 O O . ALA A 1 87 ? -14.140 6.297 13.595 1.00 88.81 87 ALA A O 1
ATOM 658 N N . THR A 1 88 ? -12.660 4.663 13.184 1.00 90.31 88 THR A N 1
ATOM 659 C CA . THR A 1 88 ? -13.526 3.570 13.655 1.00 90.31 88 THR A CA 1
ATOM 660 C C . THR A 1 88 ? -13.518 3.493 15.170 1.00 90.31 88 THR A C 1
ATOM 662 O O . THR A 1 88 ? -14.591 3.436 15.763 1.00 90.31 88 THR A O 1
ATOM 665 N N . PHE A 1 89 ? -12.340 3.608 15.778 1.00 90.69 89 PHE A N 1
ATOM 666 C CA . PHE A 1 89 ? -12.156 3.715 17.217 1.00 90.69 89 PHE A CA 1
ATOM 667 C C . PHE A 1 89 ? -12.985 4.856 17.811 1.00 90.69 89 PHE A C 1
ATOM 669 O O . PHE A 1 89 ? -13.850 4.598 18.642 1.00 90.69 89 PHE A O 1
ATOM 676 N N . SER A 1 90 ? -12.802 6.089 17.321 1.00 90.06 90 SER A N 1
ATOM 677 C CA . SER A 1 90 ? -13.525 7.266 17.818 1.00 90.06 90 SER A CA 1
ATOM 678 C C . SER A 1 90 ? -15.036 7.108 17.695 1.00 90.06 90 SER A C 1
ATOM 680 O O . SER A 1 90 ? -15.788 7.532 18.566 1.00 90.06 90 SER A O 1
ATOM 682 N N . LEU A 1 91 ? -15.500 6.477 16.618 1.00 87.69 91 LEU A N 1
ATOM 683 C CA . LEU A 1 91 ? -16.917 6.207 16.448 1.00 87.69 91 LEU A CA 1
ATOM 684 C C . LEU A 1 91 ? -17.410 5.175 17.468 1.00 87.69 91 LEU A C 1
ATOM 686 O O . LEU A 1 91 ? -18.445 5.406 18.085 1.00 87.69 91 LEU A O 1
ATOM 690 N N . VAL A 1 92 ? -16.683 4.077 17.696 1.00 89.50 92 VAL A N 1
ATOM 691 C CA . VAL A 1 92 ? -17.068 3.060 18.691 1.00 89.50 92 VAL A CA 1
ATOM 692 C C . VAL A 1 92 ? -17.116 3.664 20.094 1.00 89.50 92 VAL A C 1
ATOM 694 O O . VAL A 1 92 ? -18.110 3.467 20.792 1.00 89.50 92 VAL A O 1
ATOM 697 N N . THR A 1 93 ? -16.092 4.428 20.487 1.00 87.94 93 THR A N 1
ATOM 698 C CA . THR A 1 93 ? -15.997 5.038 21.822 1.00 87.94 93 THR A CA 1
ATOM 699 C C . THR A 1 93 ? -17.094 6.068 22.069 1.00 87.94 93 THR A C 1
ATOM 701 O O . THR A 1 93 ? -17.667 6.082 23.150 1.00 87.94 93 THR A O 1
ATOM 704 N N . VAL A 1 94 ? -17.443 6.883 21.065 1.00 86.00 94 VAL A N 1
ATOM 705 C CA . VAL A 1 94 ? -18.465 7.940 21.192 1.00 86.00 94 VAL A CA 1
ATOM 706 C C . VAL A 1 94 ? -19.900 7.399 21.108 1.00 86.00 94 VAL A C 1
ATOM 708 O O . VAL A 1 94 ? -20.814 8.025 21.632 1.00 86.00 94 VAL A O 1
ATOM 711 N N . SER A 1 95 ? -20.134 6.228 20.501 1.00 82.94 95 SER A N 1
ATOM 712 C CA . SER A 1 95 ? -21.495 5.738 20.187 1.00 82.94 95 SER A CA 1
ATOM 713 C C . SER A 1 95 ? -22.361 5.293 21.385 1.00 82.94 95 SER A C 1
ATOM 715 O O . SER A 1 95 ? -23.403 4.680 21.162 1.00 82.94 95 SER A O 1
ATOM 717 N N . GLY A 1 96 ? -21.968 5.570 22.636 1.00 76.12 96 GLY A N 1
ATOM 718 C CA . GLY A 1 96 ? -22.782 5.275 23.832 1.00 76.12 96 GLY A CA 1
ATOM 719 C C . GLY A 1 96 ? -23.303 3.830 23.881 1.00 76.12 96 GLY A C 1
ATOM 720 O O . GLY A 1 96 ? -22.636 2.918 23.388 1.00 76.12 96 GLY A O 1
ATOM 721 N N . ASP A 1 97 ? -24.501 3.608 24.414 1.00 75.75 97 ASP A N 1
ATOM 722 C CA . ASP A 1 97 ? -25.067 2.260 24.611 1.00 75.75 97 ASP A CA 1
ATOM 723 C C . ASP A 1 97 ? -25.431 1.531 23.304 1.00 75.75 97 ASP A C 1
ATOM 725 O O . ASP A 1 97 ? -25.470 0.304 23.252 1.00 75.75 97 ASP A O 1
ATOM 729 N N . SER A 1 98 ? -25.634 2.261 22.201 1.00 80.44 98 SER A N 1
ATOM 730 C CA . SER A 1 98 ? -26.042 1.697 20.898 1.00 80.44 98 SER A CA 1
ATOM 731 C C . SER A 1 98 ? -24.865 1.380 19.962 1.00 80.44 98 SER A C 1
ATOM 733 O O . SER A 1 98 ? -25.015 1.291 18.740 1.00 80.44 98 SER A O 1
ATOM 735 N N . TYR A 1 99 ? -23.663 1.191 20.510 1.00 81.75 99 TYR A N 1
ATOM 736 C CA . TYR A 1 99 ? -22.451 0.998 19.708 1.00 81.75 99 TYR A CA 1
ATOM 737 C C . TYR A 1 99 ? -22.474 -0.265 18.837 1.00 81.75 99 TYR A C 1
ATOM 739 O O . TYR A 1 99 ? -21.891 -0.256 17.756 1.00 81.75 99 TYR A O 1
ATOM 747 N N . LEU A 1 100 ? -23.157 -1.336 19.256 1.00 81.50 100 LEU A N 1
ATOM 748 C CA . LEU A 1 100 ? -23.216 -2.588 18.491 1.00 81.50 100 LEU A CA 1
ATOM 749 C C . LEU A 1 100 ? -23.924 -2.425 17.142 1.00 81.50 100 LEU A C 1
ATOM 751 O O . LEU A 1 100 ? -23.456 -2.969 16.141 1.00 81.50 100 LEU A O 1
ATOM 755 N N . GLU A 1 101 ? -25.027 -1.677 17.087 1.00 84.88 101 GLU A N 1
ATOM 756 C CA . GLU A 1 101 ? -25.744 -1.423 15.831 1.00 84.88 101 GLU A CA 1
ATOM 757 C C . GLU A 1 101 ? -24.907 -0.562 14.885 1.00 84.88 101 GLU A C 1
ATOM 759 O O . GLU A 1 101 ? -24.778 -0.863 13.694 1.00 84.88 101 GLU A O 1
ATOM 764 N N . LEU A 1 102 ? -24.246 0.456 15.436 1.00 82.12 102 LEU A N 1
ATOM 765 C CA . LEU A 1 102 ? -23.419 1.380 14.671 1.00 82.12 102 LEU A CA 1
ATOM 766 C C . LEU A 1 102 ? -22.147 0.700 14.129 1.00 82.12 102 LEU A C 1
ATOM 768 O O . LEU A 1 102 ? -21.776 0.893 12.967 1.00 82.12 102 LEU A O 1
ATOM 772 N N . VAL A 1 103 ? -21.524 -0.174 14.926 1.00 83.94 103 VAL A N 1
ATOM 773 C CA . VAL A 1 103 ? -20.393 -1.019 14.511 1.00 83.94 103 VAL A CA 1
ATOM 774 C C . VAL A 1 103 ? -20.809 -1.992 13.412 1.00 83.94 103 VAL A C 1
ATOM 776 O O . VAL A 1 103 ? -20.124 -2.072 12.390 1.00 83.94 103 VAL A O 1
ATOM 779 N N . LYS A 1 104 ? -21.942 -2.690 13.567 1.00 85.75 104 LYS A N 1
ATOM 780 C CA . LYS A 1 104 ? -22.467 -3.607 12.540 1.00 85.75 104 LYS A CA 1
ATOM 781 C C . LYS A 1 104 ? -22.688 -2.889 11.212 1.00 85.75 104 LYS A C 1
ATOM 783 O O . LYS A 1 104 ? -22.217 -3.359 10.176 1.00 85.75 104 LYS A O 1
ATOM 788 N N . HIS A 1 105 ? -23.345 -1.730 11.242 1.00 86.06 105 HIS A N 1
ATOM 789 C CA . HIS A 1 105 ? -23.584 -0.926 10.046 1.00 86.06 105 HIS A CA 1
ATOM 790 C C . HIS A 1 105 ? -22.268 -0.496 9.379 1.00 86.06 105 HIS A C 1
ATOM 792 O O . HIS A 1 105 ? -22.122 -0.566 8.154 1.00 86.06 105 HIS A O 1
ATOM 798 N N . ARG A 1 106 ? -21.273 -0.095 10.179 1.00 83.12 106 ARG A N 1
ATOM 799 C CA . ARG A 1 106 ? -19.968 0.337 9.676 1.00 83.12 106 ARG A CA 1
ATOM 800 C C . ARG A 1 106 ? -19.173 -0.799 9.038 1.00 83.12 106 ARG A C 1
ATOM 802 O O . ARG A 1 106 ? -18.674 -0.619 7.929 1.00 83.12 106 ARG A O 1
ATOM 809 N N . ILE A 1 107 ? -19.097 -1.957 9.691 1.00 85.44 107 ILE A N 1
ATOM 810 C CA . ILE A 1 107 ? -18.425 -3.141 9.139 1.00 85.44 107 ILE A CA 1
ATOM 811 C C . ILE A 1 107 ? -19.124 -3.583 7.853 1.00 85.44 107 ILE A C 1
ATOM 813 O O . ILE A 1 107 ? -18.450 -3.778 6.848 1.00 85.44 107 ILE A O 1
ATOM 817 N N . SER A 1 108 ? -20.458 -3.666 7.845 1.00 87.31 108 SER A N 1
ATOM 818 C CA . SER A 1 108 ? -21.226 -4.062 6.657 1.00 87.31 108 SER A CA 1
ATOM 819 C C . SER A 1 108 ? -20.960 -3.130 5.472 1.00 87.31 108 SER A C 1
ATOM 821 O O . SER A 1 108 ? -20.609 -3.583 4.385 1.00 87.31 108 SER A O 1
ATOM 823 N N . THR A 1 109 ? -21.008 -1.814 5.696 1.00 87.12 109 THR A N 1
ATOM 824 C CA . THR A 1 109 ? -20.756 -0.823 4.638 1.00 87.12 109 THR A CA 1
ATOM 825 C C . THR A 1 109 ? -19.335 -0.932 4.076 1.00 87.12 109 THR A C 1
ATOM 827 O O . THR A 1 109 ? -19.140 -0.831 2.863 1.00 87.12 109 THR A O 1
ATOM 830 N N . ILE A 1 110 ? -18.334 -1.147 4.937 1.00 87.25 110 ILE A N 1
ATOM 831 C CA . ILE A 1 110 ? -16.933 -1.311 4.520 1.00 87.25 110 ILE A CA 1
ATOM 832 C C . ILE A 1 110 ? -16.751 -2.628 3.766 1.00 87.25 110 ILE A C 1
ATOM 834 O O . ILE A 1 110 ? -16.138 -2.624 2.703 1.00 87.25 110 ILE A O 1
ATOM 838 N N . MET A 1 111 ? -17.333 -3.724 4.253 1.00 87.81 111 MET A N 1
ATOM 839 C CA . MET A 1 111 ? -17.285 -5.032 3.599 1.00 87.81 111 MET A CA 1
ATOM 840 C C . MET A 1 111 ? -17.921 -4.997 2.210 1.00 87.81 111 MET A C 1
ATOM 842 O O . MET A 1 111 ? -17.308 -5.466 1.258 1.00 87.81 111 MET A O 1
ATOM 846 N N . VAL A 1 112 ? -19.101 -4.385 2.064 1.00 90.25 112 VAL A N 1
ATOM 847 C CA . VAL A 1 112 ? -19.764 -4.216 0.760 1.00 90.25 112 VAL A CA 1
ATOM 848 C C . VAL A 1 112 ? -18.910 -3.361 -0.176 1.00 90.25 112 VAL A C 1
ATOM 850 O O . VAL A 1 112 ? -18.739 -3.712 -1.342 1.00 90.25 112 VAL A O 1
ATOM 853 N N . SER A 1 113 ? -18.323 -2.271 0.329 1.00 87.50 113 SER A N 1
ATOM 854 C CA . SER A 1 113 ? -17.453 -1.392 -0.466 1.00 87.50 113 SER A CA 1
ATOM 855 C C . SER A 1 113 ? -16.200 -2.126 -0.955 1.00 87.50 113 SER A C 1
ATOM 857 O O . SER A 1 113 ? -15.888 -2.090 -2.143 1.00 87.50 113 SER A O 1
ATOM 859 N N . VAL A 1 114 ? -15.515 -2.834 -0.052 1.00 88.06 114 VAL A N 1
ATOM 860 C CA . VAL A 1 114 ? -14.324 -3.638 -0.354 1.00 88.06 114 VAL A CA 1
ATOM 861 C C . VAL A 1 114 ? -14.658 -4.756 -1.339 1.00 88.06 114 VAL A C 1
ATOM 863 O O . VAL A 1 114 ? -13.961 -4.904 -2.337 1.00 88.06 114 VAL A O 1
ATOM 866 N N . ALA A 1 115 ? -15.744 -5.498 -1.112 1.00 89.19 115 ALA A N 1
ATOM 867 C CA . ALA A 1 115 ? -16.179 -6.567 -2.005 1.00 89.19 115 ALA A CA 1
ATOM 868 C C . ALA A 1 115 ? -16.495 -6.036 -3.409 1.00 89.19 115 ALA A C 1
ATOM 870 O O . ALA A 1 115 ? -16.045 -6.610 -4.396 1.00 89.19 115 ALA A O 1
ATOM 871 N N . THR A 1 116 ? -17.203 -4.908 -3.508 1.00 89.38 116 THR A N 1
ATOM 872 C CA . THR A 1 116 ? -17.545 -4.291 -4.798 1.00 89.38 116 THR A CA 1
ATOM 873 C C . THR A 1 116 ? -16.288 -3.887 -5.569 1.00 89.38 116 THR A C 1
ATOM 875 O O . THR A 1 116 ? -16.148 -4.231 -6.741 1.00 89.38 116 THR A O 1
ATOM 878 N N . VAL A 1 117 ? -15.339 -3.215 -4.909 1.00 89.12 117 VAL A N 1
ATOM 879 C CA . VAL A 1 117 ? -14.054 -2.819 -5.512 1.00 89.12 117 VAL A CA 1
ATOM 880 C C . VAL A 1 117 ? -13.246 -4.041 -5.947 1.00 89.12 117 VAL A C 1
ATOM 882 O O . VAL A 1 117 ? -12.733 -4.077 -7.062 1.00 89.12 117 VAL A O 1
ATOM 885 N N . MET A 1 118 ? -13.181 -5.069 -5.104 1.00 87.62 118 MET A N 1
ATOM 886 C CA . MET A 1 118 ? -12.462 -6.303 -5.400 1.00 87.62 118 MET A CA 1
ATOM 887 C C . MET A 1 118 ? -13.058 -7.034 -6.612 1.00 87.62 118 MET A C 1
ATOM 889 O O . MET A 1 118 ? -12.313 -7.483 -7.479 1.00 87.62 118 MET A O 1
ATOM 893 N N . VAL A 1 119 ? -14.390 -7.098 -6.721 1.00 88.81 119 VAL A N 1
ATOM 894 C CA . VAL A 1 119 ? -15.085 -7.680 -7.882 1.00 88.81 119 VAL A CA 1
ATOM 895 C C . VAL A 1 119 ? -14.785 -6.886 -9.153 1.00 88.81 119 VAL A C 1
ATOM 897 O O . VAL A 1 119 ? -14.439 -7.483 -10.170 1.00 88.81 119 VAL A O 1
ATOM 900 N N . ILE A 1 120 ? -14.857 -5.553 -9.104 1.00 87.62 120 ILE A N 1
ATOM 901 C CA . ILE A 1 120 ? -14.562 -4.696 -10.262 1.00 87.62 120 ILE A CA 1
ATOM 902 C C . ILE A 1 120 ? -13.124 -4.924 -10.749 1.00 87.62 120 ILE A C 1
ATOM 904 O O . ILE A 1 120 ? -12.919 -5.184 -11.937 1.00 87.62 120 ILE A O 1
ATOM 908 N N . SER A 1 121 ? -12.146 -4.884 -9.838 1.00 86.44 121 SER A N 1
ATOM 909 C CA . SER A 1 121 ? -10.721 -4.990 -10.175 1.00 86.44 121 SER A CA 1
ATOM 910 C C . SER A 1 121 ? -10.282 -6.395 -10.597 1.00 86.44 121 SER A C 1
ATOM 912 O O . SER A 1 121 ? -9.258 -6.525 -11.260 1.00 86.44 121 SER A O 1
ATOM 914 N N . LEU A 1 122 ? -11.027 -7.448 -10.238 1.00 85.06 122 LEU A N 1
ATOM 915 C CA . LEU A 1 122 ? -10.689 -8.829 -10.603 1.00 85.06 122 LEU A CA 1
ATOM 916 C C . LEU A 1 122 ? -11.475 -9.370 -11.801 1.00 85.06 122 LEU A C 1
ATOM 918 O O . LEU A 1 122 ? -10.940 -10.196 -12.537 1.00 85.06 122 LEU A O 1
ATOM 922 N N . VAL A 1 123 ? -12.722 -8.932 -12.005 1.00 83.88 123 VAL A N 1
ATOM 923 C CA . VAL A 1 123 ? -13.637 -9.554 -12.979 1.00 83.88 123 VAL A CA 1
ATOM 924 C C . VAL A 1 123 ? -13.793 -8.731 -14.254 1.00 83.88 123 VAL A C 1
ATOM 926 O O . VAL A 1 123 ? -13.820 -9.305 -15.338 1.00 83.88 123 VAL A O 1
ATOM 929 N N . ILE A 1 124 ? -13.901 -7.400 -14.162 1.00 81.75 124 ILE A N 1
ATOM 930 C CA . ILE A 1 124 ? -14.274 -6.582 -15.329 1.00 81.75 124 ILE A CA 1
ATOM 931 C C . ILE A 1 124 ? -13.086 -6.417 -16.281 1.00 81.75 124 ILE A C 1
ATOM 933 O O . ILE A 1 124 ? -13.196 -6.730 -17.466 1.00 81.75 124 ILE A O 1
ATOM 937 N N . ARG A 1 125 ? -11.949 -5.924 -15.775 1.00 75.75 125 ARG A N 1
ATOM 938 C CA . ARG A 1 125 ? -10.672 -5.843 -16.505 1.00 75.75 125 ARG A CA 1
ATOM 939 C C . ARG A 1 125 ? -9.516 -5.898 -15.512 1.00 75.75 125 ARG A C 1
ATOM 941 O O . ARG A 1 125 ? -9.084 -4.847 -15.039 1.00 75.75 125 ARG A O 1
ATOM 948 N N . PRO A 1 126 ? -9.019 -7.094 -15.177 1.00 81.94 126 PRO A N 1
ATOM 949 C CA . PRO A 1 126 ? -7.912 -7.191 -14.252 1.00 81.94 126 PRO A CA 1
ATOM 950 C C . PRO A 1 126 ? -6.629 -6.666 -14.900 1.00 81.94 126 PRO A C 1
ATOM 952 O O . PRO A 1 126 ? -6.179 -7.168 -15.933 1.00 81.94 126 PRO A O 1
ATOM 955 N N . VAL A 1 127 ? -6.044 -5.647 -14.275 1.00 85.19 127 VAL A N 1
ATOM 956 C CA . VAL A 1 127 ? -4.713 -5.134 -14.608 1.00 85.19 127 VAL A CA 1
ATOM 957 C C . VAL A 1 127 ? -3.717 -5.742 -13.627 1.00 85.19 127 VAL A C 1
ATOM 959 O O . VAL A 1 127 ? -3.834 -5.551 -12.415 1.00 85.19 127 VAL A O 1
ATOM 962 N N . TRP A 1 128 ? -2.759 -6.501 -14.156 1.00 87.88 128 TRP A N 1
ATOM 963 C CA . TRP A 1 128 ? -1.807 -7.283 -13.367 1.00 87.88 128 TRP A CA 1
ATOM 964 C C . TRP A 1 128 ? -0.482 -6.536 -13.213 1.00 87.88 128 TRP A C 1
ATOM 966 O O . TRP A 1 128 ? 0.228 -6.317 -14.196 1.00 87.88 128 TRP 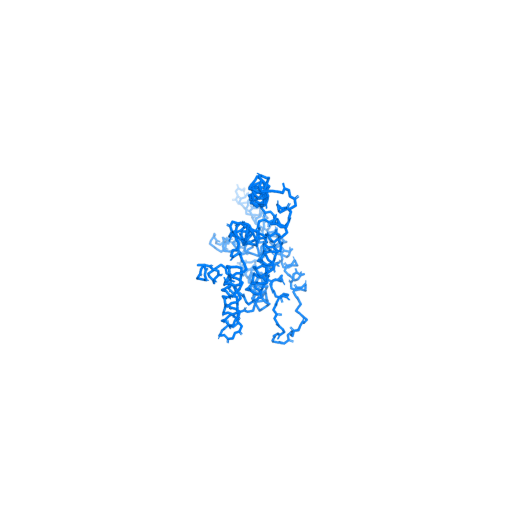A O 1
ATOM 976 N N . ALA A 1 129 ? -0.100 -6.234 -11.976 1.00 87.88 129 ALA A N 1
ATOM 977 C CA . ALA A 1 129 ? 1.174 -5.619 -11.633 1.00 87.88 129 ALA A CA 1
ATOM 978 C C . ALA A 1 129 ? 2.366 -6.466 -12.103 1.00 87.88 129 ALA A C 1
ATOM 980 O O . ALA A 1 129 ? 3.386 -5.918 -12.512 1.00 87.88 129 ALA A O 1
ATOM 981 N N . GLY A 1 130 ? 2.244 -7.800 -12.104 1.00 86.81 130 GLY A N 1
ATOM 982 C CA . GLY A 1 130 ? 3.292 -8.674 -12.641 1.00 86.81 130 GLY A CA 1
ATOM 983 C C . GLY A 1 130 ? 3.535 -8.475 -14.144 1.00 86.81 130 GLY A C 1
ATOM 984 O O . GLY A 1 130 ? 4.683 -8.455 -14.591 1.00 86.81 130 GLY A O 1
ATOM 985 N N . LYS A 1 131 ? 2.465 -8.271 -14.928 1.00 87.38 131 LYS A N 1
ATOM 986 C CA . LYS A 1 131 ? 2.561 -7.977 -16.368 1.00 87.38 131 LYS A CA 1
ATOM 987 C C . LYS A 1 131 ? 3.193 -6.602 -16.591 1.00 87.38 131 LYS A C 1
ATOM 989 O O . LYS A 1 131 ? 4.097 -6.475 -17.412 1.00 87.38 131 LYS A O 1
ATOM 994 N N . ASP A 1 132 ? 2.747 -5.600 -15.845 1.00 90.12 132 ASP A N 1
ATOM 995 C CA . ASP A 1 132 ? 3.279 -4.243 -15.955 1.00 90.12 132 ASP A CA 1
ATOM 996 C C . ASP A 1 132 ? 4.760 -4.180 -15.555 1.00 90.12 132 ASP A C 1
ATOM 998 O O . ASP A 1 132 ? 5.541 -3.499 -16.217 1.00 90.12 132 ASP A O 1
ATOM 1002 N N . LEU A 1 133 ? 5.180 -4.954 -14.544 1.00 90.25 133 LEU A N 1
ATOM 1003 C CA . LEU A 1 133 ? 6.589 -5.092 -14.167 1.00 90.25 133 LEU A CA 1
ATOM 1004 C C . LEU A 1 133 ? 7.414 -5.654 -15.325 1.00 90.25 133 LEU A C 1
ATOM 1006 O O . LEU A 1 133 ? 8.463 -5.111 -15.659 1.00 90.25 133 LEU A O 1
ATOM 1010 N N . HIS A 1 134 ? 6.934 -6.730 -15.949 1.00 90.12 134 HIS A N 1
ATOM 1011 C CA . HIS A 1 134 ? 7.609 -7.343 -17.085 1.00 90.12 134 HIS A CA 1
ATOM 1012 C C . HIS A 1 134 ? 7.757 -6.368 -18.260 1.00 90.12 134 HIS A C 1
ATOM 1014 O O . HIS A 1 134 ? 8.860 -6.202 -18.781 1.00 90.12 134 HIS A O 1
ATOM 1020 N N . ASN A 1 135 ? 6.671 -5.686 -18.630 1.00 91.38 135 ASN A N 1
ATOM 1021 C CA . ASN A 1 135 ? 6.665 -4.703 -19.712 1.00 91.38 135 ASN A CA 1
ATOM 1022 C C . ASN A 1 135 ? 7.604 -3.525 -19.416 1.00 91.38 135 ASN A C 1
ATOM 1024 O O . ASN A 1 135 ? 8.316 -3.071 -20.307 1.00 91.38 135 ASN A O 1
ATOM 1028 N N . LEU A 1 136 ? 7.643 -3.055 -18.165 1.00 92.00 136 LEU A N 1
ATOM 1029 C CA . LEU A 1 136 ? 8.535 -1.977 -17.742 1.00 92.00 136 LEU A CA 1
ATOM 1030 C C . LEU A 1 136 ? 10.009 -2.377 -17.867 1.00 92.00 136 LEU A C 1
ATOM 1032 O O . LEU A 1 136 ? 10.812 -1.598 -18.377 1.00 92.00 136 LEU A O 1
ATOM 1036 N N . ILE A 1 137 ? 10.363 -3.592 -17.435 1.00 92.31 137 ILE A N 1
ATOM 1037 C CA . ILE A 1 137 ? 11.729 -4.108 -17.567 1.00 92.31 137 ILE A CA 1
ATOM 1038 C C . ILE A 1 137 ? 12.115 -4.238 -19.043 1.00 92.31 137 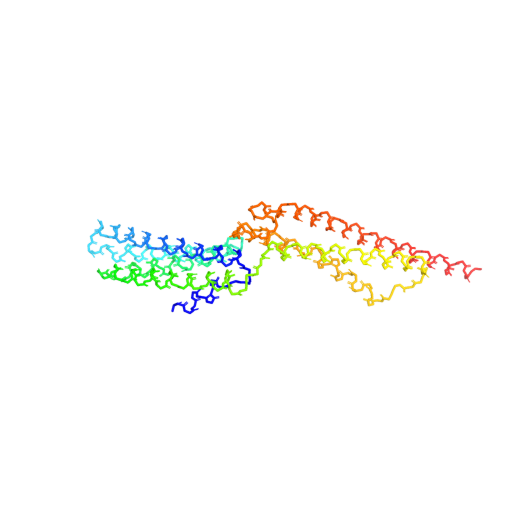ILE A C 1
ATOM 1040 O O . ILE A 1 137 ? 13.193 -3.782 -19.413 1.00 92.31 137 ILE A O 1
ATOM 1044 N N . ILE A 1 138 ? 11.241 -4.791 -19.893 1.00 93.19 138 ILE A N 1
ATOM 1045 C CA . ILE A 1 138 ? 11.497 -4.877 -21.341 1.00 93.19 138 ILE A CA 1
ATOM 1046 C C . ILE A 1 138 ? 11.714 -3.486 -21.932 1.00 93.19 138 ILE A C 1
ATOM 1048 O O . ILE A 1 138 ? 12.726 -3.273 -22.585 1.00 93.19 138 ILE A O 1
ATOM 1052 N N . ALA A 1 139 ? 10.828 -2.529 -21.654 1.00 92.88 139 ALA A N 1
ATOM 1053 C CA . ALA A 1 139 ? 10.943 -1.176 -22.191 1.00 92.88 139 ALA A CA 1
ATOM 1054 C C . ALA A 1 139 ? 12.238 -0.476 -21.744 1.00 92.88 139 ALA A C 1
ATOM 1056 O O . ALA A 1 139 ? 12.846 0.270 -22.507 1.00 92.88 139 ALA A O 1
ATOM 1057 N N . ASN A 1 140 ? 12.686 -0.713 -20.508 1.00 92.19 140 ASN A N 1
ATOM 1058 C CA . ASN A 1 140 ? 13.962 -0.192 -20.024 1.00 92.19 140 ASN A CA 1
ATOM 1059 C C . ASN A 1 140 ? 15.163 -0.831 -20.736 1.00 92.19 140 ASN A C 1
ATOM 1061 O O . ASN A 1 140 ? 16.117 -0.125 -21.059 1.00 92.19 140 ASN A O 1
ATOM 1065 N N . LEU A 1 141 ? 15.118 -2.141 -20.999 1.00 92.56 141 LEU A N 1
ATOM 1066 C CA . LEU A 1 141 ? 16.156 -2.837 -21.764 1.00 92.56 141 LEU A CA 1
ATOM 1067 C C . LEU A 1 141 ? 16.158 -2.418 -23.237 1.00 92.56 141 LEU A C 1
ATOM 1069 O O . LEU A 1 141 ? 17.224 -2.236 -23.812 1.00 92.56 141 LEU A O 1
ATOM 1073 N N . GLU A 1 142 ? 14.988 -2.210 -23.833 1.00 93.31 142 GLU A N 1
ATOM 1074 C CA . GLU A 1 142 ? 14.838 -1.754 -25.214 1.00 93.31 142 GLU A CA 1
ATOM 1075 C C . GLU A 1 142 ? 15.399 -0.343 -25.401 1.00 93.31 142 GLU A C 1
ATOM 1077 O O . GLU A 1 142 ? 16.174 -0.128 -26.324 1.00 93.31 142 GLU A O 1
ATOM 1082 N N . LYS A 1 143 ? 15.132 0.586 -24.468 1.00 89.62 143 LYS A N 1
ATOM 1083 C CA . LYS A 1 143 ? 15.776 1.916 -24.448 1.00 89.62 143 LYS A CA 1
ATOM 1084 C C . LYS A 1 143 ? 17.302 1.828 -24.412 1.00 89.62 143 LYS A C 1
ATOM 1086 O O . LYS A 1 143 ? 17.995 2.666 -24.987 1.00 89.62 143 LYS A O 1
ATOM 1091 N N . LEU A 1 144 ? 17.829 0.841 -23.691 1.00 89.19 144 LEU A N 1
ATOM 1092 C CA . LEU A 1 144 ? 19.266 0.630 -23.575 1.00 89.19 144 LEU A CA 1
ATOM 1093 C C . LEU A 1 144 ? 19.855 0.031 -24.854 1.00 89.19 144 LEU A C 1
ATOM 1095 O O . LEU A 1 144 ? 20.923 0.450 -25.292 1.00 89.19 144 LEU A O 1
ATOM 1099 N N . ALA A 1 145 ? 19.141 -0.912 -25.466 1.00 89.25 145 ALA A N 1
ATOM 1100 C CA . ALA A 1 145 ? 19.505 -1.511 -26.741 1.00 89.25 145 ALA A CA 1
ATOM 1101 C C . ALA A 1 145 ? 19.446 -0.488 -27.883 1.00 89.25 145 ALA A C 1
ATOM 1103 O O . ALA A 1 145 ? 20.389 -0.403 -28.658 1.00 89.25 145 ALA A O 1
ATOM 1104 N N . SER A 1 146 ? 18.408 0.350 -27.944 1.00 86.12 146 SER A N 1
ATOM 1105 C CA . SER A 1 146 ? 18.301 1.417 -28.945 1.00 86.12 146 SER A CA 1
ATOM 1106 C C . SER A 1 146 ? 19.396 2.470 -28.784 1.00 86.12 146 SER A C 1
ATOM 1108 O O . SER A 1 146 ? 19.885 3.001 -29.774 1.00 86.12 146 SER A O 1
ATOM 1110 N N . PHE A 1 147 ? 19.813 2.764 -27.544 1.00 83.19 147 PHE A N 1
ATOM 1111 C CA . PHE A 1 147 ? 20.993 3.599 -27.306 1.00 83.19 147 PHE A CA 1
ATOM 1112 C C . PHE A 1 147 ? 22.255 2.951 -27.874 1.00 83.19 147 PHE A C 1
ATOM 1114 O O . PHE A 1 147 ? 23.044 3.638 -28.505 1.00 83.19 147 PHE A O 1
ATOM 1121 N N . LEU A 1 148 ? 22.457 1.651 -27.643 1.00 83.75 148 LEU A N 1
ATOM 1122 C CA . LEU A 1 148 ? 23.623 0.924 -28.147 1.00 83.75 148 LEU A CA 1
ATOM 1123 C C . LEU A 1 148 ? 23.665 0.875 -29.678 1.00 83.75 148 LEU A C 1
ATOM 1125 O O . LEU A 1 148 ? 24.727 1.089 -30.250 1.00 83.75 148 LEU A O 1
ATOM 1129 N N . ASP A 1 149 ? 22.524 0.639 -30.319 1.00 81.88 149 ASP A N 1
ATOM 1130 C CA . ASP A 1 149 ? 22.395 0.586 -31.779 1.00 81.88 149 ASP A CA 1
ATOM 1131 C C . ASP A 1 149 ? 22.641 1.970 -32.414 1.00 81.88 149 ASP A C 1
ATOM 1133 O O . ASP A 1 149 ? 23.455 2.125 -33.327 1.00 81.88 149 ASP A O 1
ATOM 1137 N N . GLY A 1 150 ? 22.038 3.020 -31.839 1.00 73.94 150 GLY A N 1
ATOM 1138 C CA . GLY A 1 150 ? 22.312 4.409 -32.221 1.00 73.94 150 GLY A CA 1
ATOM 1139 C C . GLY A 1 150 ? 23.780 4.784 -32.008 1.00 73.94 150 GLY A C 1
ATOM 1140 O O . GLY A 1 150 ? 24.414 5.357 -32.889 1.00 73.94 150 GLY A O 1
ATOM 1141 N N . PHE A 1 151 ? 24.357 4.362 -30.882 1.00 72.00 151 PHE A N 1
ATOM 1142 C CA . PHE A 1 151 ? 25.761 4.578 -30.555 1.00 72.00 151 PHE A CA 1
ATOM 1143 C C . PHE A 1 151 ? 26.711 3.881 -31.539 1.00 72.00 151 PHE A C 1
ATOM 1145 O O . PHE A 1 151 ? 27.709 4.486 -31.914 1.00 72.00 151 PHE A O 1
ATOM 1152 N N . GLU A 1 152 ? 26.425 2.653 -31.983 1.00 68.38 152 GLU A N 1
ATOM 1153 C CA . GLU A 1 152 ? 27.216 1.967 -33.013 1.00 68.38 152 GLU A CA 1
ATOM 1154 C C . GLU A 1 152 ? 27.150 2.733 -34.339 1.00 68.38 152 GLU A C 1
ATOM 1156 O O . GLU A 1 152 ? 28.187 3.096 -34.899 1.00 68.38 152 GLU A O 1
ATOM 1161 N N . SER A 1 153 ? 25.941 3.055 -34.805 1.00 63.25 153 SER A N 1
ATOM 1162 C CA . SER A 1 153 ? 25.747 3.741 -36.085 1.00 63.25 153 SER A CA 1
ATOM 1163 C C . SER A 1 153 ? 26.409 5.129 -36.132 1.00 63.25 153 SER A C 1
ATOM 1165 O O . SER A 1 153 ? 27.129 5.426 -37.084 1.00 63.25 153 SER A O 1
ATOM 1167 N N . GLU A 1 154 ? 26.276 5.944 -35.081 1.00 60.47 154 GLU A N 1
ATOM 1168 C CA . GLU A 1 154 ? 26.896 7.271 -34.981 1.00 60.47 154 GLU A CA 1
ATOM 1169 C C . GLU A 1 154 ? 28.408 7.204 -34.729 1.00 60.47 154 GLU A C 1
ATOM 1171 O O . GLU A 1 154 ? 29.154 8.005 -35.289 1.00 60.47 154 GLU A O 1
ATOM 1176 N N . TYR A 1 155 ? 28.900 6.240 -33.940 1.00 59.34 155 TYR A N 1
ATOM 1177 C CA . TYR A 1 155 ? 30.341 6.053 -33.721 1.00 59.34 155 TYR A CA 1
ATOM 1178 C C . TYR A 1 155 ? 31.066 5.660 -35.013 1.00 59.34 155 TYR A C 1
ATOM 1180 O O . TYR A 1 155 ? 32.172 6.140 -35.272 1.00 59.34 155 TYR A O 1
ATOM 1188 N N . PHE A 1 156 ? 30.443 4.814 -35.841 1.00 56.06 156 PHE A N 1
ATOM 1189 C CA . PHE A 1 156 ? 30.992 4.426 -37.140 1.00 56.06 156 PHE A CA 1
ATOM 1190 C C . PHE A 1 156 ? 30.792 5.499 -38.220 1.00 56.06 156 PHE A C 1
ATOM 1192 O O . PHE A 1 156 ? 31.623 5.603 -39.123 1.00 56.06 156 PHE A O 1
ATOM 1199 N N . GLN A 1 157 ? 29.732 6.310 -38.134 1.00 55.84 157 GLN A N 1
ATOM 1200 C CA . GLN A 1 157 ? 29.421 7.334 -39.134 1.00 55.84 157 GLN A CA 1
ATOM 1201 C C . GLN A 1 157 ? 30.049 8.706 -38.829 1.00 55.84 157 GLN A C 1
ATOM 1203 O O . GLN A 1 157 ? 30.241 9.494 -39.757 1.00 55.84 157 GLN A O 1
ATOM 1208 N N . ALA A 1 158 ? 30.415 9.008 -37.576 1.00 50.44 158 ALA A N 1
ATOM 1209 C CA . ALA A 1 158 ? 30.779 10.363 -37.184 1.00 50.44 158 ALA A CA 1
ATOM 1210 C C . ALA A 1 158 ? 31.899 10.460 -36.119 1.00 50.44 158 ALA A C 1
ATOM 1212 O O . ALA A 1 158 ? 31.703 10.463 -34.908 1.00 50.44 158 ALA A O 1
ATOM 1213 N N . ILE A 1 159 ? 33.074 10.847 -36.618 1.00 52.12 159 ILE A N 1
ATOM 1214 C CA . ILE A 1 159 ? 33.967 11.849 -36.003 1.00 52.12 159 ILE A CA 1
ATOM 1215 C C . ILE A 1 159 ? 33.257 13.243 -35.902 1.00 52.12 159 ILE A C 1
ATOM 1217 O O . ILE A 1 159 ? 33.871 14.239 -35.528 1.00 52.12 159 ILE A O 1
ATOM 1221 N N . GLY A 1 160 ? 31.954 13.337 -36.203 1.00 50.03 160 GLY A N 1
ATOM 1222 C CA . GLY A 1 160 ? 31.135 14.550 -36.267 1.00 50.03 160 GLY A CA 1
ATOM 1223 C C . GLY A 1 160 ? 29.978 14.557 -35.260 1.00 50.03 160 GLY A C 1
ATOM 1224 O O . GLY A 1 160 ? 29.580 13.530 -34.731 1.00 50.03 160 GLY A O 1
ATOM 1225 N N . GLU A 1 161 ? 29.494 15.753 -34.953 1.00 57.50 161 GLU A N 1
ATOM 1226 C CA . GLU A 1 161 ? 28.625 16.095 -33.823 1.00 57.50 161 GLU A CA 1
ATOM 1227 C C . GLU A 1 161 ? 27.321 15.284 -33.714 1.00 57.50 161 GLU A C 1
ATOM 1229 O O . GLU A 1 161 ? 26.450 15.376 -34.574 1.00 57.50 161 GLU A O 1
ATOM 1234 N N . VAL A 1 162 ? 27.142 14.598 -32.577 1.00 59.12 162 VAL A N 1
ATOM 1235 C CA . VAL A 1 162 ? 25.823 14.150 -32.095 1.00 59.12 162 VAL A CA 1
ATOM 1236 C C . VAL A 1 162 ? 24.918 15.374 -31.965 1.00 59.12 162 VAL A C 1
ATOM 1238 O O . VAL A 1 162 ? 25.313 16.377 -31.353 1.00 59.12 162 VAL A O 1
ATOM 1241 N N . SER A 1 163 ? 23.707 15.315 -32.522 1.00 62.53 163 SER A N 1
ATOM 1242 C CA . SER A 1 163 ? 22.766 16.426 -32.418 1.00 62.53 163 SER A CA 1
ATOM 1243 C C . SER A 1 163 ? 22.339 16.632 -30.955 1.00 62.53 163 SER A C 1
ATOM 1245 O O . SER A 1 163 ? 22.187 15.689 -30.174 1.00 62.53 163 SER A O 1
ATOM 1247 N N . LYS A 1 164 ? 22.143 17.890 -30.539 1.00 65.44 164 LYS A N 1
ATOM 1248 C CA . LYS A 1 164 ? 21.764 18.206 -29.147 1.00 65.44 164 LYS A CA 1
ATOM 1249 C C . LYS A 1 164 ? 20.419 17.591 -28.736 1.00 65.44 164 LYS A C 1
ATOM 1251 O O . LYS A 1 164 ? 20.209 17.362 -27.544 1.00 65.44 164 LYS A O 1
ATOM 1256 N N . ASP A 1 165 ? 19.529 17.339 -29.696 1.00 68.12 165 ASP A N 1
ATOM 1257 C CA . ASP A 1 165 ? 18.215 16.742 -29.446 1.00 68.12 165 ASP A CA 1
ATOM 1258 C C . ASP A 1 165 ? 18.310 15.228 -29.191 1.00 68.12 165 ASP A C 1
ATOM 1260 O O . ASP A 1 165 ? 17.691 14.739 -28.244 1.00 68.12 165 ASP A O 1
ATOM 1264 N N . GLU A 1 166 ? 19.151 14.497 -29.929 1.00 68.88 166 GLU A N 1
ATOM 1265 C CA . GLU A 1 166 ? 19.423 13.070 -29.675 1.00 68.88 166 GLU A CA 1
ATOM 1266 C C . GLU A 1 166 ? 20.146 12.869 -28.339 1.00 68.88 166 GLU A C 1
ATOM 1268 O O . GLU A 1 166 ? 19.741 12.041 -27.520 1.00 68.88 166 GLU A O 1
ATOM 1273 N N . GLU A 1 167 ? 21.155 13.698 -28.046 1.00 69.38 167 GLU A N 1
ATOM 1274 C CA . GLU A 1 167 ? 21.863 13.678 -26.761 1.00 69.38 167 GLU A CA 1
ATOM 1275 C C . GLU A 1 167 ? 20.905 13.869 -25.577 1.00 69.38 167 GLU A C 1
ATOM 1277 O O . GLU A 1 167 ? 21.015 13.188 -24.548 1.00 69.38 167 GLU A O 1
ATOM 1282 N N . ARG A 1 168 ? 19.956 14.797 -25.719 1.00 75.88 168 ARG A N 1
ATOM 1283 C CA . ARG A 1 168 ? 18.939 15.048 -24.704 1.00 75.88 168 ARG A CA 1
ATOM 1284 C C . ARG A 1 168 ? 18.000 13.852 -24.551 1.00 75.88 168 ARG A C 1
ATOM 1286 O O . ARG A 1 168 ? 17.745 13.453 -23.414 1.00 75.88 168 ARG A O 1
ATOM 1293 N N . GLY A 1 169 ? 17.549 13.256 -25.656 1.00 78.44 169 GLY A N 1
ATOM 1294 C CA . GLY A 1 169 ? 16.715 12.052 -25.650 1.00 78.44 169 GLY A CA 1
ATOM 1295 C C . GLY A 1 169 ? 17.383 10.875 -24.933 1.00 78.44 169 GLY A C 1
ATOM 1296 O O . GLY A 1 169 ? 16.769 10.236 -24.077 1.00 78.44 169 GLY A O 1
ATOM 1297 N N . PHE A 1 170 ? 18.673 10.642 -25.183 1.00 78.50 170 PHE A N 1
ATOM 1298 C CA . PHE A 1 170 ? 19.435 9.587 -24.511 1.00 78.50 170 PHE A CA 1
ATOM 1299 C C . PHE A 1 170 ? 19.620 9.842 -23.013 1.00 78.50 170 PHE A C 1
ATOM 1301 O O . PHE A 1 170 ? 19.467 8.933 -22.195 1.00 78.50 170 PHE A O 1
ATOM 1308 N N . LEU A 1 171 ? 19.913 11.083 -22.620 1.00 80.12 171 LEU A N 1
ATOM 1309 C CA . LEU A 1 171 ? 20.040 11.446 -21.210 1.00 80.12 171 LEU A CA 1
ATOM 1310 C C . LEU A 1 171 ? 18.705 11.291 -20.462 1.00 80.12 171 LEU A C 1
ATOM 1312 O O . LEU A 1 171 ? 18.688 10.834 -19.315 1.00 80.12 171 LEU A O 1
ATOM 1316 N N . GLU A 1 172 ? 17.589 11.633 -21.104 1.00 85.00 172 GLU A N 1
ATOM 1317 C CA . GLU A 1 172 ? 16.242 11.402 -20.576 1.00 85.00 172 GLU A CA 1
ATOM 1318 C C . GLU A 1 172 ? 15.926 9.899 -20.463 1.00 85.00 172 GLU A C 1
ATOM 1320 O O . GLU A 1 172 ? 15.402 9.466 -19.431 1.00 85.00 172 GLU A O 1
ATOM 1325 N N . ALA A 1 173 ? 16.334 9.082 -21.441 1.00 83.62 173 ALA A N 1
ATOM 1326 C CA . ALA A 1 173 ? 16.205 7.626 -21.384 1.00 83.62 173 ALA A CA 1
ATOM 1327 C C . ALA A 1 173 ? 16.999 7.018 -20.212 1.00 83.62 173 ALA A C 1
ATOM 1329 O O . ALA A 1 173 ? 16.431 6.256 -19.426 1.00 83.62 173 ALA A O 1
ATOM 1330 N N . PHE A 1 174 ? 18.263 7.415 -20.010 1.00 83.31 174 PHE A N 1
ATOM 1331 C CA . PHE A 1 174 ? 19.065 6.963 -18.866 1.00 83.31 174 PHE A CA 1
ATOM 1332 C C . PHE A 1 174 ? 18.449 7.373 -17.529 1.00 83.31 174 PHE A C 1
ATOM 1334 O O . PHE A 1 174 ? 18.331 6.546 -16.626 1.00 83.31 174 PHE A O 1
ATOM 1341 N N . LYS A 1 175 ? 18.002 8.628 -17.393 1.00 87.06 175 LYS A N 1
ATOM 1342 C CA . LYS A 1 175 ? 17.307 9.083 -16.179 1.00 87.06 175 LYS A CA 1
ATOM 1343 C C . LYS A 1 175 ? 16.034 8.282 -15.918 1.00 87.06 175 LYS A C 1
ATOM 1345 O O . LYS A 1 175 ? 15.769 7.937 -14.770 1.00 87.06 175 LYS A O 1
ATOM 1350 N N . SER A 1 176 ? 15.270 7.964 -16.963 1.00 88.69 176 SER A N 1
ATOM 1351 C CA . SER A 1 176 ? 14.067 7.135 -16.859 1.00 88.69 176 SER A CA 1
ATOM 1352 C C . SER A 1 176 ? 14.384 5.724 -16.353 1.00 88.69 176 SER A C 1
ATOM 1354 O O . SER A 1 176 ? 13.677 5.247 -15.467 1.00 88.69 176 SER A O 1
ATOM 1356 N N . VAL A 1 177 ? 15.446 5.086 -16.859 1.00 88.12 177 VAL A N 1
ATOM 1357 C CA . VAL A 1 177 ? 15.889 3.749 -16.417 1.00 88.12 177 VAL A CA 1
ATOM 1358 C C . VAL A 1 177 ? 16.458 3.789 -14.994 1.00 88.12 177 VAL A C 1
ATOM 1360 O O . VAL A 1 177 ? 16.174 2.917 -14.183 1.00 88.12 177 VAL A O 1
ATOM 1363 N N . LEU A 1 178 ? 17.229 4.815 -14.629 1.00 86.81 178 LEU A N 1
ATOM 1364 C CA . LEU A 1 178 ? 17.772 4.946 -13.270 1.00 86.81 178 LEU A CA 1
ATOM 1365 C C . LEU A 1 178 ? 16.678 5.252 -12.236 1.00 86.81 178 LEU A C 1
ATOM 1367 O O . LEU A 1 178 ? 16.732 4.766 -11.105 1.00 86.81 178 LEU A O 1
ATOM 1371 N N . GLY A 1 179 ? 15.666 6.027 -12.630 1.00 89.50 179 GLY A N 1
ATOM 1372 C CA . GLY A 1 179 ? 14.528 6.393 -11.790 1.00 89.50 179 GLY A CA 1
ATOM 1373 C C . GLY A 1 179 ? 13.469 5.298 -11.624 1.00 89.50 179 GLY A C 1
ATOM 1374 O O . GLY A 1 179 ? 12.604 5.435 -10.760 1.00 89.50 179 GLY A O 1
ATOM 1375 N N . SER A 1 180 ? 13.513 4.207 -12.398 1.00 89.31 180 SER A N 1
ATOM 1376 C CA . SER A 1 180 ? 12.459 3.179 -12.383 1.00 89.31 180 SER A CA 1
ATOM 1377 C C . SER A 1 180 ? 12.485 2.266 -11.157 1.00 89.31 180 SER A C 1
ATOM 1379 O O . SER A 1 180 ? 11.483 1.606 -10.890 1.00 89.31 180 SER A O 1
ATOM 1381 N N . LYS A 1 181 ? 13.572 2.246 -10.372 1.00 90.75 181 LYS A N 1
ATOM 138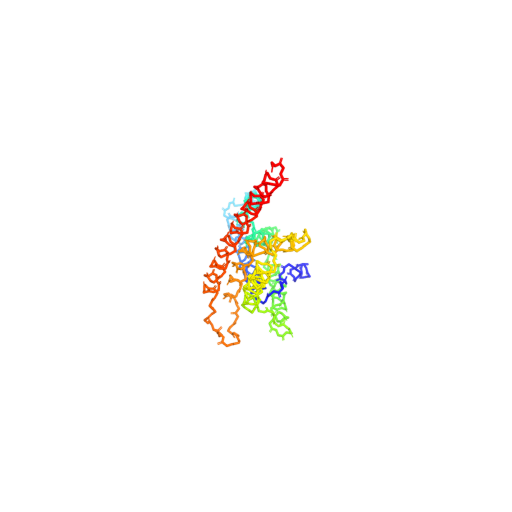2 C CA . LYS A 1 181 ? 13.763 1.311 -9.246 1.00 90.75 181 LYS A CA 1
ATOM 1383 C C . LYS A 1 181 ? 12.585 1.279 -8.265 1.00 90.75 181 LYS A C 1
ATOM 1385 O O . LYS A 1 181 ? 12.095 0.208 -7.922 1.00 90.75 181 LYS A O 1
ATOM 1390 N N . ALA A 1 182 ? 12.112 2.444 -7.819 1.00 88.06 182 ALA A N 1
ATOM 1391 C CA . ALA A 1 182 ? 11.007 2.511 -6.860 1.00 88.06 182 ALA A CA 1
ATOM 1392 C C . ALA A 1 182 ? 9.699 1.952 -7.453 1.00 88.06 182 ALA A C 1
ATOM 1394 O O . ALA A 1 182 ? 8.922 1.295 -6.758 1.00 88.06 182 ALA A O 1
ATOM 1395 N N . THR A 1 183 ? 9.475 2.193 -8.746 1.00 88.00 183 THR A N 1
ATOM 1396 C CA . THR A 1 183 ? 8.331 1.670 -9.493 1.00 88.00 183 THR A CA 1
ATOM 1397 C C . THR A 1 183 ? 8.439 0.148 -9.612 1.00 88.00 183 THR A C 1
ATOM 1399 O O . THR A 1 183 ? 7.527 -0.550 -9.178 1.00 88.00 183 THR A O 1
ATOM 1402 N N . GLU A 1 184 ? 9.582 -0.380 -10.059 1.00 90.88 184 GLU A N 1
ATOM 1403 C CA . GLU A 1 184 ? 9.868 -1.823 -10.128 1.00 90.88 184 GLU A CA 1
ATOM 1404 C C . GLU A 1 184 ? 9.602 -2.537 -8.788 1.00 90.88 184 GLU A C 1
ATOM 1406 O O . GLU A 1 184 ? 8.872 -3.529 -8.741 1.00 90.88 184 GLU A O 1
ATOM 1411 N N . GLU A 1 185 ? 10.129 -2.004 -7.681 1.00 90.12 185 GLU A N 1
ATOM 1412 C CA . GLU A 1 185 ? 9.946 -2.563 -6.334 1.00 90.12 185 GLU A CA 1
ATOM 1413 C C . GLU A 1 185 ? 8.478 -2.538 -5.879 1.00 90.12 185 GLU A C 1
ATOM 1415 O O . GLU A 1 185 ? 7.995 -3.484 -5.248 1.00 90.12 185 GLU A O 1
ATOM 1420 N N . SER A 1 186 ? 7.742 -1.470 -6.197 1.00 89.19 186 SER A N 1
ATOM 1421 C CA . SER A 1 186 ? 6.314 -1.374 -5.873 1.00 89.19 186 SER A CA 1
ATOM 1422 C C . SER A 1 186 ? 5.464 -2.376 -6.656 1.00 89.19 186 SER A C 1
ATOM 1424 O O . SER A 1 186 ? 4.656 -3.084 -6.055 1.00 89.19 186 SER A O 1
ATOM 1426 N N . LEU A 1 187 ? 5.691 -2.511 -7.966 1.00 89.44 187 LEU A N 1
ATOM 1427 C CA . LEU A 1 187 ? 4.996 -3.478 -8.814 1.00 89.44 187 LEU A CA 1
ATOM 1428 C C . LEU A 1 187 ? 5.303 -4.917 -8.388 1.00 89.44 187 LEU A C 1
ATOM 1430 O O . LEU A 1 187 ? 4.384 -5.728 -8.294 1.00 89.44 187 LEU A O 1
ATOM 1434 N N . ALA A 1 188 ? 6.559 -5.218 -8.042 1.00 88.94 188 ALA A N 1
ATOM 1435 C CA . ALA A 1 188 ? 6.939 -6.525 -7.509 1.00 88.94 188 ALA A CA 1
ATOM 1436 C C . ALA A 1 188 ? 6.211 -6.851 -6.191 1.00 88.94 188 ALA A C 1
ATOM 1438 O O . ALA A 1 188 ? 5.749 -7.977 -6.005 1.00 88.94 188 ALA A O 1
ATOM 1439 N N . ASN A 1 189 ? 6.060 -5.865 -5.299 1.00 88.62 189 ASN A N 1
ATOM 1440 C CA . ASN A 1 189 ? 5.295 -6.025 -4.061 1.00 88.62 189 ASN A CA 1
ATOM 1441 C C . ASN A 1 189 ? 3.799 -6.232 -4.318 1.00 88.62 189 ASN A C 1
ATOM 1443 O O . ASN A 1 189 ? 3.185 -7.062 -3.654 1.00 88.62 189 ASN A O 1
ATOM 1447 N N . PHE A 1 190 ? 3.193 -5.501 -5.255 1.00 88.94 190 PHE A N 1
ATOM 1448 C CA . PHE A 1 190 ? 1.773 -5.671 -5.577 1.00 88.94 190 PHE A CA 1
ATOM 1449 C C . PHE A 1 190 ? 1.488 -7.012 -6.233 1.00 88.94 190 PHE A C 1
ATOM 1451 O O . PHE A 1 190 ? 0.511 -7.662 -5.876 1.00 88.94 190 PHE A O 1
ATOM 1458 N N . ALA A 1 191 ? 2.379 -7.467 -7.105 1.00 86.62 191 ALA A N 1
ATOM 1459 C CA . ALA A 1 191 ? 2.245 -8.741 -7.789 1.00 86.62 191 ALA A CA 1
ATOM 1460 C C . ALA A 1 191 ? 2.323 -9.959 -6.840 1.00 86.62 191 ALA A C 1
ATOM 1462 O O . ALA A 1 191 ? 1.948 -11.060 -7.226 1.00 86.62 191 ALA A O 1
ATOM 1463 N N . TRP A 1 192 ? 2.775 -9.782 -5.590 1.00 84.50 192 TRP A N 1
ATOM 1464 C CA . TRP A 1 192 ? 2.666 -10.803 -4.537 1.00 84.50 192 TRP A CA 1
ATOM 1465 C C . TRP A 1 192 ? 1.228 -11.004 -4.032 1.00 84.50 192 TRP A C 1
ATOM 1467 O O . TRP A 1 192 ? 0.868 -12.095 -3.603 1.00 84.50 192 TRP A O 1
ATOM 1477 N N . TRP A 1 193 ? 0.402 -9.956 -4.067 1.00 85.38 193 TRP A N 1
ATOM 1478 C CA . TRP A 1 193 ? -0.988 -9.992 -3.596 1.00 85.38 193 TRP A CA 1
ATOM 1479 C C . TRP A 1 193 ? -1.970 -10.481 -4.658 1.00 85.38 193 TRP A C 1
ATOM 1481 O O . TRP A 1 193 ? -3.163 -10.611 -4.385 1.00 85.38 193 TRP A O 1
ATOM 1491 N N . GLU A 1 194 ? -1.492 -10.709 -5.876 1.00 85.44 194 GLU A N 1
ATOM 1492 C CA . GLU A 1 194 ? -2.332 -11.115 -6.990 1.00 85.44 194 GLU A CA 1
ATOM 1493 C C . GLU A 1 194 ? -2.701 -12.597 -6.864 1.00 85.44 194 GLU A C 1
ATOM 1495 O O . GLU A 1 194 ? -1.843 -13.426 -6.548 1.00 85.44 194 GLU A O 1
ATOM 1500 N N . PRO A 1 195 ? -3.971 -12.972 -7.111 1.00 80.94 195 PRO A N 1
ATOM 1501 C CA . PRO A 1 195 ? -4.322 -14.376 -7.262 1.00 80.94 195 PRO A CA 1
ATOM 1502 C C . PRO A 1 195 ? -3.497 -15.010 -8.391 1.00 80.94 195 PRO A C 1
ATOM 1504 O O . PRO A 1 195 ? -2.999 -14.311 -9.278 1.00 80.94 195 PRO A O 1
ATOM 1507 N N . ALA A 1 196 ? -3.364 -16.338 -8.385 1.00 74.25 196 ALA A N 1
ATOM 1508 C CA . ALA A 1 196 ? -2.647 -17.027 -9.452 1.00 74.25 196 ALA A CA 1
ATOM 1509 C C . ALA A 1 196 ? -3.291 -16.765 -10.807 1.00 74.25 196 ALA A C 1
ATOM 1511 O O . ALA A 1 196 ? -4.418 -17.188 -11.054 1.00 74.25 196 ALA A O 1
ATOM 1512 N N . ASN A 1 197 ? -2.543 -16.109 -11.691 1.00 70.44 197 ASN A N 1
ATOM 1513 C CA . ASN A 1 197 ? -3.012 -15.751 -13.020 1.00 70.44 197 ASN A CA 1
ATOM 1514 C C . ASN A 1 197 ? -1.909 -15.924 -14.066 1.00 70.44 197 ASN A C 1
ATOM 1516 O O . ASN A 1 197 ? -0.717 -15.784 -13.788 1.00 70.44 197 ASN A O 1
ATOM 1520 N N . GLY A 1 198 ? -2.325 -16.243 -15.294 1.00 67.94 198 GLY A N 1
ATOM 1521 C CA . GLY A 1 198 ? -1.422 -16.398 -16.432 1.00 67.94 198 GLY A CA 1
ATOM 1522 C C . GLY A 1 198 ? -0.411 -17.555 -16.299 1.00 67.94 198 GLY A C 1
ATOM 1523 O O . GLY A 1 198 ? -0.598 -18.471 -15.493 1.00 67.94 198 GLY A O 1
ATOM 1524 N N . PRO A 1 199 ? 0.667 -17.538 -17.106 1.00 65.00 199 PRO A N 1
ATOM 1525 C CA . PRO A 1 199 ? 1.633 -18.639 -17.188 1.00 65.00 199 PRO A CA 1
ATOM 1526 C C . PRO A 1 199 ? 2.487 -18.811 -15.922 1.00 65.00 199 PRO A C 1
ATOM 1528 O O . PRO A 1 199 ? 3.009 -19.896 -15.683 1.00 65.00 199 PRO A O 1
ATOM 1531 N N . PHE A 1 200 ? 2.597 -17.776 -15.085 1.00 61.56 200 PHE A N 1
ATOM 1532 C CA . PHE A 1 200 ? 3.422 -17.791 -13.871 1.00 61.56 200 PHE A CA 1
ATOM 1533 C C . PHE A 1 200 ? 2.671 -18.280 -12.617 1.00 61.56 200 PHE A C 1
ATOM 1535 O O . PHE A 1 200 ? 3.300 -18.519 -11.585 1.00 61.56 200 PHE A O 1
ATOM 1542 N N . ARG A 1 201 ? 1.345 -18.500 -12.705 1.00 66.88 201 ARG A N 1
ATOM 1543 C CA . ARG A 1 201 ? 0.474 -18.980 -11.610 1.00 66.88 201 ARG A CA 1
ATOM 1544 C C . ARG A 1 201 ? 0.802 -18.294 -10.269 1.00 66.88 201 ARG A C 1
ATOM 1546 O O . ARG A 1 201 ? 0.700 -17.080 -10.182 1.00 66.88 201 ARG A O 1
ATOM 1553 N N . PHE A 1 202 ? 1.166 -19.055 -9.231 1.00 59.50 202 PHE A N 1
ATOM 1554 C CA . PHE A 1 202 ? 1.522 -18.545 -7.896 1.00 59.50 202 PHE A CA 1
ATOM 1555 C C . PHE A 1 202 ? 3.004 -18.180 -7.754 1.00 59.50 202 PHE A C 1
ATOM 1557 O O . PHE A 1 202 ? 3.399 -17.579 -6.760 1.00 59.50 202 PHE A O 1
ATOM 1564 N N . ASN A 1 203 ? 3.843 -18.565 -8.716 1.00 64.12 203 ASN A N 1
ATOM 1565 C CA . ASN A 1 203 ? 5.288 -18.435 -8.607 1.00 64.12 203 ASN A CA 1
ATOM 1566 C C . ASN A 1 203 ? 5.759 -17.199 -9.373 1.00 64.12 203 ASN A C 1
ATOM 1568 O O . ASN A 1 203 ? 6.480 -17.301 -10.365 1.00 64.12 203 ASN A O 1
ATOM 1572 N N . ASN A 1 204 ? 5.290 -16.028 -8.942 1.00 65.38 204 ASN A N 1
ATOM 1573 C CA . ASN A 1 204 ? 5.609 -14.778 -9.613 1.00 65.38 204 ASN A CA 1
ATOM 1574 C C . ASN A 1 204 ? 7.118 -14.463 -9.479 1.00 65.38 204 ASN A C 1
ATOM 1576 O O . ASN A 1 204 ? 7.593 -14.240 -8.358 1.00 65.38 204 ASN A O 1
ATOM 1580 N N . PRO A 1 205 ? 7.890 -14.392 -10.582 1.00 74.88 205 PRO A N 1
ATOM 1581 C CA . PRO A 1 205 ? 9.339 -14.200 -10.540 1.00 74.88 205 PRO A CA 1
ATOM 1582 C C . PRO A 1 205 ? 9.727 -12.728 -10.315 1.00 74.88 205 PRO A C 1
ATOM 1584 O O . PRO A 1 205 ? 10.716 -12.243 -10.860 1.00 74.88 205 PRO A O 1
ATOM 1587 N N . GLY A 1 206 ? 8.978 -11.996 -9.482 1.00 81.06 206 GLY A N 1
ATOM 1588 C CA . GLY A 1 206 ? 9.228 -10.581 -9.191 1.00 81.06 206 GLY A CA 1
ATOM 1589 C C . GLY A 1 206 ? 10.659 -10.325 -8.710 1.00 81.06 206 GLY A C 1
ATOM 1590 O O . GLY A 1 206 ? 11.293 -9.368 -9.139 1.00 81.06 206 GLY A O 1
ATOM 1591 N N . LYS A 1 207 ? 11.222 -11.234 -7.902 1.00 85.62 207 LYS A N 1
ATOM 1592 C CA . LYS A 1 207 ? 12.624 -11.154 -7.455 1.00 85.62 207 LYS A CA 1
ATOM 1593 C C . LYS A 1 207 ? 13.624 -11.236 -8.609 1.00 85.62 207 LYS A C 1
AT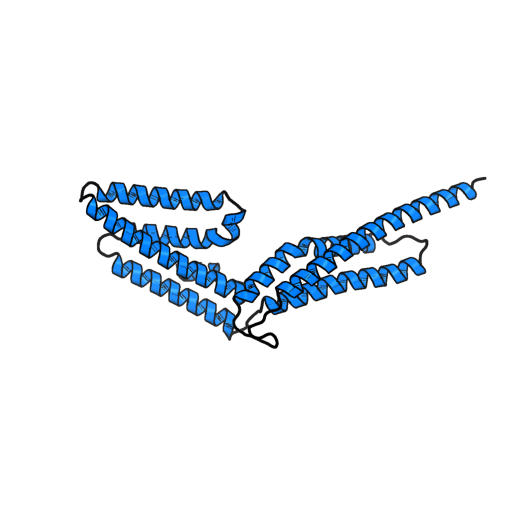OM 1595 O O . LYS A 1 207 ? 14.626 -10.530 -8.576 1.00 85.62 207 LYS A O 1
ATOM 1600 N N . GLU A 1 208 ? 13.365 -12.069 -9.615 1.00 88.81 208 GLU A N 1
ATOM 1601 C CA . GLU A 1 208 ? 14.248 -12.191 -10.780 1.00 88.81 208 GLU A CA 1
ATOM 1602 C C . GLU A 1 208 ? 14.147 -10.951 -11.673 1.00 88.81 208 GLU A C 1
ATOM 1604 O O . GLU A 1 208 ? 15.173 -10.421 -12.091 1.00 88.81 208 GLU A O 1
ATOM 1609 N N . TYR A 1 209 ? 12.945 -10.396 -11.868 1.00 89.12 209 TYR A N 1
ATOM 1610 C CA . TYR A 1 209 ? 12.786 -9.117 -12.570 1.00 89.12 209 TYR A CA 1
ATOM 1611 C C . TYR A 1 209 ? 13.521 -7.967 -11.875 1.00 89.12 209 TYR A C 1
ATOM 1613 O O . TYR A 1 209 ? 14.156 -7.163 -12.553 1.00 89.12 209 TYR A O 1
ATOM 1621 N N . LEU A 1 210 ? 13.518 -7.914 -10.538 1.00 91.00 210 LEU A N 1
ATOM 1622 C CA . LEU A 1 210 ? 14.294 -6.916 -9.792 1.00 91.00 210 LEU A CA 1
ATOM 1623 C C . LEU A 1 210 ? 15.808 -7.081 -9.989 1.00 91.00 210 LEU A C 1
ATOM 1625 O O . LEU A 1 210 ? 16.526 -6.084 -10.071 1.00 91.00 210 LEU A O 1
ATOM 1629 N N . LYS A 1 211 ? 16.312 -8.319 -10.101 1.00 92.69 211 LYS A N 1
ATOM 1630 C CA . LYS A 1 211 ? 17.724 -8.560 -10.445 1.00 92.69 211 LYS A CA 1
ATOM 1631 C C . LYS A 1 211 ? 18.044 -8.072 -11.857 1.00 92.69 211 LYS A C 1
ATOM 1633 O O . LYS A 1 211 ? 19.057 -7.405 -12.039 1.00 92.69 211 LYS A O 1
ATOM 1638 N N . ILE A 1 212 ? 17.177 -8.354 -12.831 1.00 92.44 212 ILE A N 1
ATOM 1639 C CA . ILE A 1 212 ? 17.346 -7.886 -14.215 1.00 92.44 212 ILE A CA 1
ATOM 1640 C C . ILE A 1 212 ? 17.319 -6.353 -14.267 1.00 92.44 212 ILE A C 1
ATOM 1642 O O . ILE A 1 212 ? 18.192 -5.752 -14.887 1.00 92.44 212 ILE A O 1
ATOM 1646 N N . GLY A 1 213 ? 16.388 -5.709 -13.558 1.00 90.81 213 GLY A N 1
ATOM 1647 C CA . GLY A 1 213 ? 16.342 -4.250 -13.432 1.00 90.81 213 GLY A CA 1
ATOM 1648 C C . GLY A 1 213 ? 17.612 -3.670 -12.800 1.00 90.81 213 GLY A C 1
ATOM 1649 O O . GLY A 1 213 ? 18.101 -2.632 -13.246 1.00 90.81 213 GLY A O 1
ATOM 1650 N N . ASN A 1 214 ? 18.199 -4.359 -11.809 1.00 92.69 214 ASN A N 1
ATOM 1651 C CA . ASN A 1 214 ? 19.494 -3.974 -11.233 1.00 92.69 214 ASN A CA 1
ATOM 1652 C C . ASN A 1 214 ? 20.613 -3.980 -12.271 1.00 92.69 214 ASN A C 1
ATOM 1654 O O . ASN A 1 214 ? 21.273 -2.960 -12.444 1.00 92.69 214 ASN A O 1
ATOM 1658 N N . LEU A 1 215 ? 20.756 -5.080 -13.008 1.00 93.00 215 LEU A N 1
ATOM 1659 C CA . LEU A 1 215 ? 21.758 -5.198 -14.067 1.00 93.00 215 LEU A CA 1
ATOM 1660 C C . LEU A 1 215 ? 21.542 -4.170 -15.186 1.00 93.00 215 LEU A C 1
ATOM 1662 O O . LEU A 1 215 ? 22.502 -3.577 -15.671 1.00 93.00 215 LEU A O 1
ATOM 1666 N N . GLY A 1 216 ? 20.288 -3.914 -15.571 1.00 91.25 216 GLY A N 1
ATOM 1667 C CA . GLY A 1 216 ? 19.947 -2.900 -16.572 1.00 91.25 216 GLY A CA 1
ATOM 1668 C C . GLY A 1 216 ? 20.369 -1.490 -16.149 1.00 91.25 216 GLY A C 1
ATOM 1669 O O . GLY A 1 216 ? 20.914 -0.739 -16.955 1.00 91.25 216 GLY A O 1
ATOM 1670 N N . ARG A 1 217 ? 20.192 -1.141 -14.869 1.00 92.50 217 ARG A N 1
ATOM 1671 C CA . ARG A 1 217 ? 20.651 0.142 -14.314 1.00 92.50 217 ARG A CA 1
ATOM 1672 C C . ARG A 1 217 ? 22.170 0.236 -14.200 1.00 92.50 217 ARG A C 1
ATOM 1674 O O . ARG A 1 217 ? 22.714 1.291 -14.511 1.00 92.50 217 ARG A O 1
ATOM 1681 N N . ASP A 1 218 ? 22.853 -0.841 -13.820 1.00 90.62 218 ASP A N 1
ATOM 1682 C CA . ASP A 1 218 ? 24.323 -0.874 -13.817 1.00 90.62 218 ASP A CA 1
ATOM 1683 C C . ASP A 1 218 ? 24.874 -0.672 -15.237 1.00 90.62 218 ASP A C 1
ATOM 1685 O O . ASP A 1 218 ? 25.788 0.125 -15.458 1.00 90.62 218 ASP A O 1
ATOM 1689 N N . CYS A 1 219 ? 24.252 -1.314 -16.229 1.00 89.25 219 CYS A N 1
ATOM 1690 C CA . CYS A 1 219 ? 24.591 -1.122 -17.633 1.00 89.25 219 CYS A CA 1
ATOM 1691 C C . CYS A 1 219 ? 24.318 0.321 -18.098 1.00 89.25 219 CYS A C 1
ATOM 1693 O O . CYS A 1 219 ? 25.181 0.929 -18.729 1.00 89.25 219 CYS A O 1
ATOM 1695 N N . ALA A 1 220 ? 23.186 0.917 -17.710 1.00 88.62 220 ALA A N 1
ATOM 1696 C CA . ALA A 1 220 ? 22.891 2.330 -17.954 1.00 88.62 220 ALA A CA 1
ATOM 1697 C C . ALA A 1 220 ? 23.950 3.272 -17.349 1.00 88.62 220 ALA A C 1
ATOM 1699 O O . ALA A 1 220 ? 24.389 4.207 -18.019 1.00 88.62 220 ALA A O 1
ATOM 1700 N N . CYS A 1 221 ? 24.413 3.013 -16.122 1.00 86.94 221 CYS A N 1
ATOM 1701 C CA . CYS A 1 221 ? 25.503 3.768 -15.497 1.00 86.94 221 CYS A CA 1
ATOM 1702 C C . CYS A 1 221 ? 26.807 3.664 -16.301 1.00 86.94 221 CYS A C 1
ATOM 1704 O O . CYS A 1 221 ? 27.453 4.680 -16.566 1.00 86.94 221 CYS A O 1
ATOM 1706 N N . HIS A 1 222 ? 27.188 2.453 -16.714 1.00 87.44 222 HIS A N 1
ATOM 1707 C CA . HIS A 1 222 ? 28.400 2.233 -17.505 1.00 87.44 222 HIS A CA 1
ATOM 1708 C C . HIS A 1 222 ? 28.320 2.898 -18.883 1.00 87.44 222 HIS A C 1
ATOM 1710 O O . HIS A 1 222 ? 29.282 3.535 -19.310 1.00 87.44 222 HIS A O 1
ATOM 1716 N N . LEU A 1 223 ? 27.172 2.813 -19.558 1.00 85.00 223 LEU A N 1
ATOM 1717 C CA . LEU A 1 223 ? 26.959 3.446 -20.860 1.00 85.00 223 LEU A CA 1
ATOM 1718 C C . LEU A 1 223 ? 26.957 4.971 -20.767 1.00 85.00 223 LEU A C 1
ATOM 1720 O O . LEU A 1 223 ? 27.555 5.642 -21.610 1.00 85.00 223 LEU A O 1
ATOM 1724 N N . HIS A 1 224 ? 26.374 5.527 -19.705 1.00 83.75 224 HIS A N 1
ATOM 1725 C CA . HIS A 1 224 ? 26.436 6.959 -19.440 1.00 83.75 224 HIS A CA 1
ATOM 1726 C C . HIS A 1 224 ? 27.883 7.440 -19.229 1.00 83.75 224 HIS A C 1
ATOM 1728 O O . HIS A 1 224 ? 28.300 8.436 -19.827 1.00 83.75 224 HIS A O 1
ATOM 1734 N N . ALA A 1 225 ? 28.678 6.708 -18.440 1.00 84.75 225 ALA A N 1
ATOM 1735 C CA . ALA A 1 225 ? 30.095 7.010 -18.236 1.00 84.75 225 ALA A CA 1
ATOM 1736 C C . ALA A 1 225 ? 30.900 6.900 -19.542 1.00 84.75 225 ALA A C 1
ATOM 1738 O O . ALA A 1 225 ? 31.682 7.798 -19.864 1.00 84.75 225 ALA A O 1
ATOM 1739 N N . LEU A 1 226 ? 30.674 5.842 -20.327 1.00 81.50 226 LEU A N 1
ATOM 1740 C CA . LEU A 1 226 ? 31.317 5.630 -21.625 1.00 81.50 226 LEU A CA 1
ATOM 1741 C C . LEU A 1 226 ? 31.025 6.785 -22.594 1.00 81.50 226 LEU A C 1
ATOM 1743 O O . LEU A 1 226 ? 31.955 7.336 -23.186 1.00 81.50 226 LEU A O 1
ATOM 1747 N N . SER A 1 227 ? 29.761 7.209 -22.694 1.00 77.50 227 SER A N 1
ATOM 1748 C CA . SER A 1 227 ? 29.352 8.366 -23.502 1.00 77.50 227 SER A CA 1
ATOM 1749 C C . SER A 1 227 ? 30.091 9.644 -23.078 1.00 77.50 227 SER A C 1
ATOM 1751 O O . SER A 1 227 ? 30.614 10.378 -23.921 1.00 77.50 227 SER A O 1
ATOM 1753 N N . GLY A 1 228 ? 30.217 9.888 -21.768 1.00 74.12 228 GLY A N 1
ATOM 1754 C CA . GLY A 1 228 ? 30.970 11.024 -21.228 1.00 74.12 228 GLY A CA 1
ATOM 1755 C C . GLY A 1 228 ? 32.465 10.986 -21.573 1.00 74.12 228 GLY A C 1
ATOM 1756 O O . GLY A 1 228 ? 33.030 11.992 -22.013 1.00 74.12 228 GLY A O 1
ATOM 1757 N N . HIS A 1 229 ? 33.109 9.824 -21.431 1.00 73.81 229 HIS A N 1
ATOM 1758 C CA . HIS A 1 229 ? 34.525 9.644 -21.766 1.00 73.81 229 HIS A CA 1
ATOM 1759 C C . HIS A 1 229 ? 34.811 9.846 -23.257 1.00 73.81 229 HIS A C 1
ATOM 1761 O O . HIS A 1 229 ? 35.806 10.479 -23.617 1.00 73.81 229 HIS A O 1
ATOM 1767 N N . LEU A 1 230 ? 33.939 9.349 -24.131 1.00 69.06 230 LEU A N 1
ATOM 1768 C CA . LEU A 1 230 ? 34.107 9.489 -25.575 1.00 69.06 230 LEU A CA 1
ATOM 1769 C C . LEU A 1 230 ? 33.904 10.931 -26.041 1.00 69.06 230 LEU A C 1
ATOM 1771 O O . LEU A 1 230 ? 34.706 11.419 -26.833 1.00 69.06 230 LEU A O 1
ATOM 1775 N N . LYS A 1 231 ? 32.939 11.658 -25.467 1.00 65.94 231 LYS A N 1
ATOM 1776 C CA . LYS A 1 231 ? 32.777 13.107 -25.693 1.00 65.94 231 LYS A CA 1
ATOM 1777 C C . LYS A 1 231 ? 33.986 13.919 -25.235 1.00 65.94 231 LYS A C 1
ATOM 1779 O O . LYS A 1 231 ? 34.337 14.923 -25.853 1.00 65.94 231 LYS A O 1
ATOM 1784 N N . SER A 1 232 ? 34.630 13.517 -24.140 1.00 64.75 232 SER A N 1
ATOM 1785 C CA . SER A 1 232 ? 35.870 14.152 -23.687 1.00 64.75 232 SER A CA 1
ATOM 1786 C C . SER A 1 232 ? 37.017 13.897 -24.671 1.00 64.75 232 SER A C 1
ATOM 1788 O O . SER A 1 232 ? 37.692 14.848 -25.071 1.00 64.75 232 SER A O 1
ATOM 1790 N N . LYS A 1 233 ? 37.185 12.649 -25.132 1.00 60.84 233 LYS A N 1
ATOM 1791 C CA . LYS A 1 233 ? 38.203 12.288 -26.130 1.00 60.84 233 LYS A CA 1
ATOM 1792 C C . LYS A 1 233 ? 37.976 12.955 -27.487 1.00 60.84 233 LYS A C 1
ATOM 1794 O O . LYS A 1 233 ? 38.948 13.429 -28.068 1.00 60.84 233 LYS A O 1
ATOM 1799 N N . SER A 1 234 ? 36.740 13.048 -27.981 1.00 58.00 234 SER A N 1
ATOM 1800 C CA . SER A 1 234 ? 36.446 13.718 -29.257 1.00 58.00 234 SER A CA 1
ATOM 1801 C C . SER A 1 234 ? 36.757 15.216 -29.190 1.00 58.00 234 SER A C 1
ATOM 1803 O O . SER A 1 234 ? 37.469 15.730 -30.048 1.00 58.00 234 SER A O 1
ATOM 1805 N N . LYS A 1 235 ? 36.370 15.906 -28.106 1.00 52.53 235 LYS A N 1
ATOM 1806 C CA . LYS A 1 235 ? 36.746 17.314 -27.862 1.00 52.53 235 LYS A CA 1
ATOM 1807 C C . LYS A 1 235 ? 38.261 17.520 -27.771 1.00 52.53 235 LYS A C 1
ATOM 1809 O O . LYS A 1 235 ? 38.768 18.557 -28.199 1.00 52.53 235 LYS A O 1
ATOM 1814 N N . GLN A 1 236 ? 38.987 16.553 -27.212 1.00 46.06 236 GLN A N 1
ATOM 1815 C CA . GLN A 1 236 ? 40.444 16.604 -27.106 1.00 46.06 236 GLN A CA 1
ATOM 1816 C C . GLN A 1 236 ? 41.127 16.332 -28.459 1.00 46.06 236 GLN A C 1
ATOM 1818 O O . GLN A 1 236 ? 42.083 17.021 -28.797 1.00 46.06 236 GLN A O 1
ATOM 1823 N N . CYS A 1 237 ? 40.594 15.417 -29.272 1.00 46.56 237 CYS A N 1
ATOM 1824 C CA . CYS A 1 237 ? 41.083 15.112 -30.621 1.00 46.56 237 CYS A CA 1
ATOM 1825 C C . CYS A 1 237 ? 40.823 16.258 -31.624 1.00 46.56 237 CYS A C 1
ATOM 1827 O O . CYS A 1 237 ? 41.711 16.609 -32.402 1.00 46.56 237 CYS A O 1
ATOM 1829 N N . ILE A 1 238 ? 39.664 16.925 -31.535 1.00 47.72 238 ILE A N 1
ATOM 1830 C CA . ILE A 1 238 ? 39.335 18.117 -32.341 1.00 47.72 238 ILE A CA 1
ATOM 1831 C C . ILE A 1 238 ? 40.280 19.283 -32.006 1.00 47.72 238 ILE A C 1
ATOM 1833 O O . ILE A 1 238 ? 40.802 19.936 -32.909 1.00 47.72 238 ILE A O 1
ATOM 1837 N N . LYS A 1 239 ? 40.587 19.511 -30.718 1.00 40.00 239 LYS A N 1
ATOM 1838 C CA . LYS A 1 239 ? 41.557 20.544 -30.309 1.00 40.00 239 LYS A CA 1
ATOM 1839 C C . LYS A 1 239 ? 42.970 20.294 -30.842 1.00 40.00 239 LYS A C 1
ATOM 1841 O O . LYS A 1 239 ? 43.653 21.259 -31.167 1.00 40.00 239 LYS A O 1
ATOM 1846 N N . VAL A 1 240 ? 43.403 19.036 -30.943 1.00 45.38 240 VAL A N 1
ATOM 1847 C CA . VAL A 1 240 ? 44.729 18.689 -31.485 1.00 45.38 240 VAL A CA 1
ATOM 1848 C C . VAL A 1 240 ? 44.783 18.908 -33.002 1.00 45.38 240 VAL A C 1
ATOM 1850 O O . VAL A 1 240 ? 45.760 19.471 -33.485 1.00 45.38 240 VAL A O 1
ATOM 1853 N N . SER A 1 241 ? 43.726 18.574 -33.753 1.00 38.41 241 SER A N 1
ATOM 1854 C CA . SER A 1 241 ? 43.691 18.821 -35.208 1.00 38.41 241 SER A CA 1
ATOM 1855 C C . SER A 1 241 ? 43.636 20.309 -35.574 1.00 38.41 241 SER A C 1
ATOM 1857 O O . SER A 1 241 ? 44.278 20.720 -36.538 1.00 38.41 241 SER A O 1
ATOM 1859 N N . CYS A 1 242 ? 42.956 21.150 -34.784 1.00 39.91 242 CYS A N 1
ATOM 1860 C CA . CYS A 1 242 ? 42.998 22.605 -34.986 1.00 39.91 242 CYS A CA 1
ATOM 1861 C C . CYS A 1 242 ? 44.379 23.214 -34.688 1.00 39.91 242 CYS A C 1
ATOM 1863 O O . CYS A 1 242 ? 44.727 24.225 -35.288 1.00 39.91 242 CYS A O 1
ATOM 1865 N N . PHE A 1 243 ? 45.176 22.602 -33.805 1.00 41.75 243 PHE A N 1
ATOM 1866 C CA . PHE A 1 243 ? 46.535 23.067 -33.501 1.00 41.75 243 PHE A CA 1
ATOM 1867 C C . PHE A 1 243 ? 47.554 22.671 -34.583 1.00 41.75 243 PHE A C 1
ATOM 1869 O O . PHE A 1 243 ? 48.525 23.388 -34.801 1.00 41.75 243 PHE A O 1
ATOM 1876 N N . VAL A 1 244 ? 47.330 21.555 -35.287 1.00 46.94 244 VAL A N 1
ATOM 1877 C CA . VAL A 1 244 ? 48.200 21.089 -36.385 1.00 46.94 244 VAL A CA 1
ATOM 1878 C C . VAL A 1 244 ? 47.962 21.868 -37.686 1.00 46.94 244 VAL A C 1
ATOM 1880 O O . VAL A 1 244 ? 48.876 21.992 -38.488 1.00 46.94 244 VAL A O 1
ATOM 1883 N N . HIS A 1 245 ? 46.777 22.454 -37.885 1.00 42.94 245 HIS A N 1
ATOM 1884 C CA . HIS A 1 245 ? 46.467 23.263 -39.074 1.00 42.94 245 HIS A CA 1
ATOM 1885 C C . HIS A 1 245 ? 46.869 24.748 -38.973 1.00 42.94 245 HIS A C 1
ATOM 1887 O O . HIS A 1 245 ? 46.631 25.502 -39.917 1.00 42.94 245 HIS A O 1
ATOM 1893 N N . GLN A 1 246 ? 47.450 25.174 -37.847 1.00 41.91 246 GLN A N 1
ATOM 1894 C CA . GLN A 1 246 ? 47.865 26.562 -37.589 1.00 41.91 246 GLN A CA 1
ATOM 1895 C C . GLN A 1 246 ? 49.390 26.767 -37.507 1.00 41.91 246 GLN A C 1
ATOM 1897 O O . GLN A 1 246 ? 49.815 27.879 -37.197 1.00 41.91 246 GLN A O 1
ATOM 1902 N N . ASN A 1 247 ? 50.192 25.737 -37.811 1.00 35.25 247 ASN A N 1
ATOM 1903 C CA . ASN A 1 247 ? 51.651 25.819 -37.962 1.00 35.25 247 ASN A CA 1
ATOM 1904 C C . ASN A 1 247 ? 52.078 25.480 -39.390 1.00 35.25 247 ASN A C 1
ATOM 1906 O O . ASN A 1 247 ? 51.595 24.449 -39.908 1.00 35.25 247 ASN A O 1
#

pLDDT: mean 80.56, std 13.2, range [35.25, 93.31]

Radius of gyration: 28.18 Å; chains: 1; bounding box: 78×46×76 Å